Protein AF-A0A520Z4I6-F1 (afdb_monomer_lite)

Structure (mmCIF, N/CA/C/O backbone):
data_AF-A0A520Z4I6-F1
#
_entry.id   AF-A0A520Z4I6-F1
#
loop_
_atom_site.group_PDB
_atom_site.id
_atom_site.type_symbol
_atom_site.label_atom_id
_atom_site.label_alt_id
_atom_site.label_comp_id
_atom_site.label_asym_id
_atom_site.label_entity_id
_atom_site.label_seq_id
_atom_site.pdbx_PDB_ins_code
_atom_site.Cartn_x
_atom_site.Cartn_y
_atom_site.Cartn_z
_atom_site.occupancy
_atom_site.B_iso_or_equiv
_atom_site.auth_seq_id
_atom_site.auth_comp_id
_atom_site.auth_asym_id
_atom_site.auth_atom_id
_atom_site.pdbx_PDB_model_num
ATOM 1 N N . MET A 1 1 ? -17.010 29.077 -16.436 1.00 44.22 1 MET A N 1
ATOM 2 C CA . MET A 1 1 ? -18.241 28.877 -15.633 1.00 44.22 1 MET A CA 1
ATOM 3 C C . MET A 1 1 ? -18.641 27.397 -15.510 1.00 44.22 1 MET A C 1
ATOM 5 O O . MET A 1 1 ? -18.953 26.964 -14.410 1.00 44.22 1 MET A O 1
ATOM 9 N N . ILE A 1 2 ? -18.525 26.595 -16.579 1.00 50.53 2 ILE A N 1
ATOM 10 C CA . ILE A 1 2 ? -18.838 25.144 -16.611 1.00 50.53 2 ILE A CA 1
ATOM 11 C C . ILE A 1 2 ? -18.028 24.302 -15.592 1.00 50.53 2 ILE A C 1
ATOM 13 O O . ILE A 1 2 ? -18.580 23.419 -14.942 1.00 50.53 2 ILE A O 1
ATOM 17 N N . ASN A 1 3 ? -16.753 24.631 -15.348 1.00 56.66 3 ASN A N 1
ATOM 18 C CA . ASN A 1 3 ? -15.897 23.881 -14.408 1.00 56.66 3 ASN A CA 1
ATOM 19 C C . ASN A 1 3 ? -16.295 24.023 -12.928 1.00 56.66 3 ASN A C 1
ATOM 21 O O . ASN A 1 3 ? -16.017 23.130 -12.128 1.00 56.66 3 ASN A O 1
ATOM 25 N N . TYR A 1 4 ? -16.950 25.125 -12.552 1.00 52.72 4 TYR A N 1
ATOM 26 C CA . TYR A 1 4 ? -17.452 25.315 -11.188 1.00 52.72 4 TYR A CA 1
ATOM 27 C C . TYR A 1 4 ? -18.734 24.520 -10.961 1.00 52.72 4 TYR A C 1
ATOM 29 O O . TYR A 1 4 ? -18.869 23.862 -9.933 1.00 52.72 4 TYR A O 1
ATOM 37 N N . LEU A 1 5 ? -19.628 24.511 -11.952 1.00 54.00 5 LEU A N 1
ATOM 38 C CA . LEU A 1 5 ? -20.873 23.754 -11.893 1.00 54.00 5 LEU A CA 1
ATOM 39 C C . LEU A 1 5 ? -20.604 22.245 -11.846 1.00 54.00 5 LEU A C 1
ATOM 41 O O . LEU A 1 5 ? -21.185 21.566 -11.012 1.00 54.00 5 LEU A O 1
ATOM 45 N N . ASN A 1 6 ? -19.644 21.741 -12.632 1.00 53.56 6 ASN A N 1
ATOM 46 C CA . ASN A 1 6 ? -19.230 20.334 -12.586 1.00 53.56 6 ASN A CA 1
ATOM 47 C C . ASN A 1 6 ? -18.560 19.954 -11.258 1.00 53.56 6 ASN A C 1
ATOM 49 O O . ASN A 1 6 ? -18.799 18.862 -10.753 1.00 53.56 6 ASN A O 1
ATOM 53 N N . ARG A 1 7 ? -17.773 20.850 -10.646 1.00 52.28 7 ARG A N 1
ATOM 54 C CA . ARG A 1 7 ? -17.207 20.637 -9.300 1.00 52.28 7 ARG A CA 1
ATOM 55 C C . ARG A 1 7 ? -18.283 20.598 -8.217 1.00 52.28 7 ARG A C 1
ATOM 57 O O . ARG A 1 7 ? -18.198 19.764 -7.317 1.00 52.28 7 ARG A O 1
ATOM 64 N N . ILE A 1 8 ? -19.289 21.468 -8.309 1.00 63.81 8 ILE A N 1
ATOM 65 C CA . ILE A 1 8 ? -20.447 21.484 -7.406 1.00 63.81 8 ILE A CA 1
ATOM 66 C C . ILE A 1 8 ? -21.292 20.225 -7.621 1.00 63.81 8 ILE A C 1
ATOM 68 O O . ILE A 1 8 ? -21.675 19.589 -6.648 1.00 63.81 8 ILE A O 1
ATOM 72 N N . LEU A 1 9 ? -21.510 19.794 -8.866 1.00 54.47 9 LEU A N 1
ATOM 73 C CA . LEU A 1 9 ? -22.223 18.552 -9.174 1.00 54.47 9 LEU A CA 1
ATOM 74 C C . LEU A 1 9 ? -21.482 17.322 -8.632 1.00 54.47 9 LEU A C 1
ATOM 76 O O . LEU A 1 9 ? -22.096 16.461 -8.021 1.00 54.47 9 LEU A O 1
ATOM 80 N N . PHE A 1 10 ? -20.156 17.256 -8.782 1.00 51.31 10 PHE A N 1
ATOM 81 C CA . PHE A 1 10 ? -19.355 16.147 -8.253 1.00 51.31 10 PHE A CA 1
ATOM 82 C C . PHE A 1 10 ? -19.343 16.114 -6.720 1.00 51.31 10 PHE A C 1
ATOM 84 O O . PHE A 1 10 ? -19.448 15.047 -6.120 1.00 51.31 10 PHE A O 1
ATOM 91 N N . THR A 1 11 ? -19.241 17.279 -6.071 1.00 52.06 11 THR A N 1
ATOM 92 C CA . THR A 1 11 ? -19.264 17.378 -4.600 1.00 52.06 11 THR A CA 1
ATOM 93 C C . THR A 1 11 ? -20.651 17.094 -4.028 1.00 52.06 11 THR A C 1
ATOM 95 O O . THR A 1 11 ? -20.760 16.373 -3.040 1.00 52.06 11 THR A O 1
ATOM 98 N N . THR A 1 12 ? -21.718 17.570 -4.671 1.00 52.94 12 THR A N 1
ATOM 99 C CA . THR A 1 12 ? -23.104 17.245 -4.296 1.00 52.94 12 THR A CA 1
ATOM 100 C C . THR A 1 12 ? -23.436 15.774 -4.548 1.00 52.94 12 THR A C 1
ATOM 102 O O . THR A 1 12 ? -24.029 15.146 -3.676 1.00 52.94 12 THR A O 1
ATOM 105 N N . LEU A 1 13 ? -22.977 15.170 -5.649 1.00 49.84 13 LEU A N 1
ATOM 106 C CA . LEU A 1 13 ? -23.155 13.737 -5.915 1.00 49.84 13 LEU A CA 1
ATOM 107 C C . LEU A 1 13 ? -22.398 12.867 -4.894 1.00 49.84 13 LEU A C 1
ATOM 109 O O . LEU A 1 13 ? -22.955 11.892 -4.394 1.00 49.84 13 LEU A O 1
ATOM 113 N N . PHE A 1 14 ? -21.183 13.268 -4.497 1.00 51.97 14 PHE A N 1
ATOM 114 C CA . PHE A 1 14 ? -20.414 12.621 -3.424 1.00 51.97 14 PHE A CA 1
ATOM 115 C C . PHE A 1 14 ? -21.135 12.700 -2.062 1.00 51.97 14 PHE A C 1
ATOM 117 O O . PHE A 1 14 ? -21.209 11.711 -1.327 1.00 51.97 14 PHE A O 1
ATOM 124 N N . LEU A 1 15 ? -21.745 13.848 -1.744 1.00 45.47 15 LEU A N 1
ATOM 125 C CA . LEU A 1 15 ? -22.537 14.041 -0.522 1.00 45.47 15 LEU A CA 1
ATOM 126 C C . LEU A 1 15 ? -23.854 13.240 -0.533 1.00 45.47 15 LEU A C 1
ATOM 128 O O . LEU A 1 15 ? -24.251 12.692 0.499 1.00 45.47 15 LEU A O 1
ATOM 132 N N . ILE A 1 16 ? -24.501 13.097 -1.694 1.00 48.94 16 ILE A N 1
ATOM 133 C CA . ILE A 1 16 ? -25.735 12.310 -1.853 1.00 48.94 16 ILE A CA 1
ATOM 134 C C . ILE A 1 16 ? -25.447 10.807 -1.721 1.00 48.94 16 ILE A C 1
ATOM 136 O O . ILE A 1 16 ? -26.182 10.111 -1.020 1.00 48.94 16 ILE A O 1
ATOM 140 N N . THR A 1 17 ? -24.330 10.300 -2.260 1.00 46.09 17 THR A N 1
ATOM 141 C CA . THR A 1 17 ? -23.928 8.894 -2.039 1.00 46.09 17 THR A CA 1
ATOM 142 C C . THR A 1 17 ? -23.612 8.578 -0.576 1.00 46.09 17 THR A C 1
ATOM 144 O O . THR A 1 17 ? -23.824 7.454 -0.130 1.00 46.09 17 THR A O 1
ATOM 147 N N . CYS A 1 18 ? -23.197 9.574 0.212 1.00 44.09 18 CYS A N 1
ATOM 148 C CA . CYS A 1 18 ? -22.965 9.412 1.649 1.00 44.09 18 CYS A CA 1
ATOM 149 C C . CYS A 1 18 ? -24.279 9.229 2.440 1.00 44.09 18 CYS A C 1
ATOM 151 O O . CYS A 1 18 ? -24.297 8.596 3.495 1.00 44.09 18 CYS A O 1
ATOM 153 N N . SER A 1 19 ? -25.398 9.726 1.901 1.00 42.66 19 SER A N 1
ATOM 154 C CA . SER A 1 19 ? -26.728 9.633 2.519 1.00 42.66 19 SER A CA 1
ATOM 155 C C . SER A 1 19 ? -27.405 8.273 2.279 1.00 42.66 19 SER A C 1
ATOM 157 O O . SER A 1 19 ? -28.270 7.877 3.058 1.00 42.66 19 SER A O 1
ATOM 159 N N . GLY A 1 20 ? -26.996 7.537 1.234 1.00 40.00 20 GLY A N 1
ATOM 160 C CA . GLY A 1 20 ? -27.546 6.222 0.871 1.00 40.00 20 GLY A CA 1
ATOM 161 C C . GLY A 1 20 ? -27.024 5.044 1.704 1.00 40.00 20 GLY A C 1
ATOM 162 O O . GLY A 1 20 ? -27.651 3.988 1.731 1.00 40.00 20 GLY A O 1
ATOM 163 N N . PHE A 1 21 ? -25.924 5.210 2.447 1.00 47.56 21 PHE A N 1
ATOM 164 C CA . PHE A 1 21 ? -25.412 4.190 3.371 1.00 47.56 21 PHE A CA 1
ATOM 165 C C . PHE A 1 21 ? -26.063 4.316 4.754 1.00 47.56 21 PHE A C 1
ATOM 167 O O . PHE A 1 21 ? -25.402 4.512 5.776 1.00 47.56 21 PHE A O 1
ATOM 174 N N . ALA A 1 22 ? -27.388 4.187 4.803 1.00 42.78 22 ALA A N 1
ATOM 175 C CA . ALA A 1 22 ? -28.134 4.052 6.048 1.00 42.78 22 ALA A CA 1
ATOM 176 C C . ALA A 1 22 ? -27.951 2.637 6.635 1.00 42.78 22 ALA A C 1
ATOM 178 O O . ALA A 1 22 ? -28.876 1.832 6.675 1.00 42.78 22 ALA A O 1
ATOM 179 N N . GLN A 1 23 ? -26.741 2.312 7.094 1.00 55.22 23 GLN A N 1
ATOM 180 C CA . GLN A 1 23 ? -26.495 1.130 7.926 1.00 55.22 23 GLN A CA 1
ATOM 181 C C . GLN A 1 23 ? -26.666 1.481 9.410 1.00 55.22 23 GLN A C 1
ATOM 183 O O . GLN A 1 23 ? -26.362 2.601 9.827 1.00 55.22 23 GLN A O 1
ATOM 188 N N . LYS A 1 24 ? -27.205 0.530 10.194 1.00 49.03 24 LYS A N 1
ATOM 189 C CA . LYS A 1 24 ? -27.616 0.694 11.604 1.00 49.03 24 LYS A CA 1
ATOM 190 C C . LYS A 1 24 ? -26.632 1.562 12.402 1.00 49.03 24 LYS A C 1
ATOM 192 O O . LYS A 1 24 ? -25.495 1.169 12.652 1.00 49.03 24 LYS A O 1
ATOM 197 N N . LYS A 1 25 ? -27.108 2.730 12.842 1.00 55.03 25 LYS A N 1
ATOM 198 C CA . LYS A 1 25 ? -26.380 3.649 13.724 1.00 55.03 25 LYS A CA 1
ATOM 199 C C . LYS A 1 25 ? -26.368 3.089 15.146 1.00 55.03 25 LYS A C 1
ATOM 201 O O . LYS A 1 25 ? -27.293 3.339 15.912 1.00 55.03 25 LYS A O 1
ATOM 206 N N . VAL A 1 26 ? -25.322 2.357 15.511 1.00 56.81 26 VAL A N 1
ATOM 207 C CA . VAL A 1 26 ? -24.994 2.148 16.927 1.00 56.81 26 VAL A CA 1
ATOM 208 C C . VAL A 1 26 ? -24.188 3.366 17.366 1.00 56.81 26 VAL A C 1
ATOM 210 O O . VAL A 1 26 ? -23.078 3.592 16.888 1.00 56.81 26 VAL A O 1
ATOM 213 N N . LYS A 1 27 ? -24.790 4.222 18.195 1.00 59.31 27 LYS A N 1
ATOM 214 C CA . LYS A 1 27 ? -24.135 5.432 18.697 1.00 59.31 27 LYS A CA 1
ATOM 215 C C . LYS A 1 27 ? -23.190 5.033 19.828 1.00 59.31 27 LYS A C 1
ATOM 217 O O . LYS A 1 27 ? -23.643 4.629 20.892 1.00 59.31 27 LYS A O 1
ATOM 222 N N . ASP A 1 28 ? -21.892 5.142 19.579 1.00 66.44 28 ASP A N 1
ATOM 223 C CA . ASP A 1 28 ? -20.856 4.803 20.555 1.00 66.44 28 ASP A CA 1
ATOM 224 C C . ASP A 1 28 ? -20.834 5.845 21.693 1.00 66.44 28 ASP A C 1
ATOM 226 O O . ASP A 1 28 ? -20.576 7.032 21.462 1.00 66.44 28 ASP A O 1
ATOM 230 N N . THR A 1 29 ? -21.145 5.418 22.920 1.00 74.12 29 THR A N 1
ATOM 231 C CA . THR A 1 29 ? -21.196 6.274 24.122 1.00 74.12 29 THR A CA 1
ATOM 232 C C . THR A 1 29 ? -19.825 6.494 24.765 1.00 74.12 29 THR A C 1
ATOM 234 O O . THR A 1 29 ? -19.711 7.224 25.749 1.00 74.12 29 THR A O 1
ATOM 237 N N . THR A 1 30 ? -18.769 5.889 24.221 1.00 82.75 30 THR A N 1
ATOM 238 C CA . THR A 1 30 ? -17.406 5.996 24.743 1.00 82.75 30 THR A CA 1
ATOM 239 C C . THR A 1 30 ? -16.830 7.401 24.530 1.00 82.75 30 THR A C 1
ATOM 241 O O . THR A 1 30 ? -17.082 8.077 23.517 1.00 82.75 30 THR A O 1
ATOM 244 N N . LYS A 1 31 ? -15.999 7.861 25.475 1.00 90.88 31 LYS A N 1
ATOM 245 C CA . LYS A 1 31 ? -15.288 9.142 25.358 1.00 90.88 31 LYS A CA 1
ATOM 246 C C . LYS A 1 31 ? -14.387 9.129 24.124 1.00 90.88 31 LYS A C 1
ATOM 248 O O . LYS A 1 31 ? -13.701 8.153 23.843 1.00 90.88 31 LYS A O 1
ATOM 253 N N . THR A 1 32 ? -14.358 10.240 23.388 1.00 91.19 32 THR A N 1
ATOM 254 C CA . THR A 1 32 ? -13.608 10.344 22.120 1.00 91.19 32 THR A CA 1
ATOM 255 C C . THR A 1 32 ? -12.125 10.023 22.290 1.00 91.19 32 THR A C 1
ATOM 257 O O . THR A 1 32 ? -11.543 9.374 21.431 1.00 91.19 32 THR A O 1
ATOM 260 N N . TRP A 1 33 ? -11.525 10.416 23.413 1.00 93.06 33 TRP A N 1
ATOM 261 C CA . TRP A 1 33 ? -10.120 10.129 23.691 1.00 93.06 33 TRP A CA 1
ATOM 262 C C . TRP A 1 33 ? -9.822 8.636 23.861 1.00 93.06 33 TRP A C 1
ATOM 264 O O . TRP A 1 33 ? -8.810 8.149 23.360 1.00 93.06 33 TRP A O 1
ATOM 274 N N . ASP A 1 34 ? -10.719 7.898 24.512 1.00 94.19 34 ASP A N 1
ATOM 275 C CA . ASP A 1 34 ? -10.564 6.454 24.693 1.00 94.19 34 ASP A CA 1
ATOM 276 C C . ASP A 1 34 ? -10.704 5.722 23.352 1.00 94.19 34 ASP A C 1
ATOM 278 O O . ASP A 1 34 ? -9.950 4.789 23.074 1.00 94.19 34 ASP A O 1
ATOM 282 N N . LEU A 1 35 ? -11.586 6.213 22.474 1.00 93.38 35 LEU A N 1
ATOM 283 C CA . LEU A 1 35 ? -11.709 5.728 21.097 1.00 93.38 35 LEU A CA 1
ATOM 284 C C . LEU A 1 35 ? -10.431 5.971 20.291 1.00 93.38 35 LEU A C 1
ATOM 286 O O . LEU A 1 35 ? -9.914 5.036 19.691 1.00 93.38 35 LEU A O 1
ATOM 290 N N . VAL A 1 36 ? -9.876 7.186 20.339 1.00 95.75 36 VAL A N 1
ATOM 291 C CA . VAL A 1 36 ? -8.622 7.525 19.644 1.00 95.75 36 VAL A CA 1
ATOM 292 C C . VAL A 1 36 ? -7.467 6.647 20.125 1.00 95.75 36 VAL A C 1
ATOM 294 O O . VAL A 1 36 ? -6.720 6.110 19.309 1.00 95.75 36 VAL A O 1
ATOM 297 N N . LYS A 1 37 ? -7.328 6.457 21.442 1.00 96.62 37 LYS A N 1
ATOM 298 C CA . LYS A 1 37 ? -6.312 5.566 22.022 1.00 96.62 37 LYS A CA 1
ATOM 299 C C . LYS A 1 37 ? -6.483 4.123 21.559 1.00 96.62 37 LYS A C 1
ATOM 301 O O . LYS A 1 37 ? -5.502 3.473 21.196 1.00 96.62 37 LYS A O 1
ATOM 306 N N . TYR A 1 38 ? -7.714 3.615 21.587 1.00 95.38 38 TYR A N 1
ATOM 307 C CA . TYR A 1 38 ? -8.026 2.272 21.110 1.00 95.38 38 TYR A CA 1
ATOM 308 C C . TYR A 1 38 ? -7.659 2.115 19.631 1.00 95.38 38 TYR A C 1
ATOM 310 O O . TYR A 1 38 ? -6.950 1.177 19.274 1.00 95.38 38 TYR A O 1
ATOM 318 N N . ASP A 1 39 ? -8.083 3.060 18.793 1.00 96.69 39 ASP A N 1
ATOM 319 C CA . ASP A 1 39 ? -7.877 3.039 17.346 1.00 96.69 39 ASP A CA 1
ATOM 320 C C . ASP A 1 39 ? -6.390 3.137 16.977 1.00 96.69 39 ASP A C 1
ATOM 322 O O . ASP A 1 39 ? -5.914 2.423 16.090 1.00 96.69 39 ASP A O 1
ATOM 326 N N . PHE A 1 40 ? -5.623 3.951 17.705 1.00 96.62 40 PHE A N 1
ATOM 327 C CA . PHE A 1 40 ? -4.172 4.033 17.558 1.00 96.62 40 PHE A CA 1
ATOM 328 C C . PHE A 1 40 ? -3.491 2.700 17.898 1.00 96.62 40 PHE A C 1
ATOM 330 O O . PHE A 1 40 ? -2.720 2.167 17.098 1.00 96.62 40 PHE A O 1
ATOM 337 N N . ASN A 1 41 ? -3.829 2.104 19.045 1.00 97.56 41 ASN A N 1
ATOM 338 C CA . ASN A 1 41 ? -3.280 0.810 19.453 1.00 97.56 41 ASN A CA 1
ATOM 339 C C . ASN A 1 41 ? -3.671 -0.317 18.486 1.00 97.56 41 ASN A C 1
ATOM 341 O O . ASN A 1 41 ? -2.850 -1.181 18.173 1.00 97.56 41 ASN A O 1
ATOM 345 N N . ALA A 1 42 ? -4.910 -0.311 17.993 1.00 95.31 42 ALA A N 1
ATOM 346 C CA . ALA A 1 42 ? -5.379 -1.256 16.988 1.00 95.31 42 ALA A CA 1
ATOM 347 C C . ALA A 1 42 ? -4.604 -1.104 15.672 1.00 95.31 42 ALA A C 1
ATOM 349 O O . ALA A 1 42 ? -4.186 -2.108 15.095 1.00 95.31 42 ALA A O 1
ATOM 350 N N . SER A 1 43 ? -4.342 0.135 15.242 1.00 96.50 43 SER A N 1
ATOM 351 C CA . SER A 1 43 ? -3.535 0.430 14.052 1.00 96.50 43 SER A CA 1
ATOM 352 C C . SER A 1 43 ? -2.118 -0.117 14.190 1.00 96.50 43 SER A C 1
ATOM 354 O O . SER A 1 43 ? -1.669 -0.857 13.319 1.00 96.50 43 SER A O 1
ATOM 356 N N . LEU A 1 44 ? -1.436 0.169 15.305 1.00 97.31 44 LEU A N 1
ATOM 357 C CA . LEU A 1 44 ? -0.076 -0.323 15.551 1.00 97.31 44 LEU A CA 1
ATOM 358 C C . LEU A 1 44 ? -0.005 -1.853 15.562 1.00 97.31 44 LEU A C 1
ATOM 360 O O . LEU A 1 44 ? 0.892 -2.434 14.953 1.00 97.31 44 LEU A O 1
ATOM 364 N N . ARG A 1 45 ? -0.970 -2.518 16.209 1.00 96.44 45 ARG A N 1
ATOM 365 C CA . ARG A 1 45 ? -1.065 -3.985 16.199 1.00 96.44 45 ARG A CA 1
ATOM 366 C C . ARG A 1 45 ? -1.315 -4.528 14.796 1.00 96.44 45 ARG A C 1
ATOM 368 O O . ARG A 1 45 ? -0.709 -5.527 14.429 1.00 96.44 45 ARG A O 1
ATOM 375 N N . GLY A 1 46 ? -2.180 -3.879 14.018 1.00 95.25 46 GLY A N 1
ATOM 376 C CA . GLY A 1 46 ? -2.467 -4.259 12.635 1.00 95.25 46 GLY A CA 1
ATOM 377 C C . GLY A 1 46 ? -1.229 -4.167 11.745 1.00 95.25 46 GLY A C 1
ATOM 378 O O . GLY A 1 46 ? -0.889 -5.139 11.071 1.00 95.25 46 GLY A O 1
ATOM 379 N N . VAL A 1 47 ? -0.516 -3.039 11.815 1.00 96.88 47 VAL A N 1
ATOM 380 C CA . VAL A 1 47 ? 0.756 -2.824 11.109 1.00 96.88 47 VAL A CA 1
ATOM 381 C C . VAL A 1 47 ? 1.777 -3.882 11.537 1.00 96.88 47 VAL A C 1
ATOM 383 O O . VAL A 1 47 ? 2.306 -4.604 10.697 1.00 96.88 47 VAL A O 1
ATOM 386 N N . GLY A 1 48 ? 2.007 -4.049 12.843 1.00 96.75 48 GLY A N 1
ATOM 387 C CA . GLY A 1 48 ? 2.956 -5.038 13.363 1.00 96.75 48 GLY A CA 1
ATOM 388 C C . GLY A 1 48 ? 2.615 -6.475 12.953 1.00 96.75 48 GLY A C 1
ATOM 389 O O . GLY A 1 48 ? 3.502 -7.242 12.573 1.00 96.75 48 GLY A O 1
ATOM 390 N N . ASN A 1 49 ? 1.329 -6.839 12.954 1.00 95.25 49 ASN A N 1
ATOM 391 C CA . ASN A 1 49 ? 0.893 -8.147 12.478 1.00 95.25 49 ASN A CA 1
ATOM 392 C C . ASN A 1 49 ? 1.185 -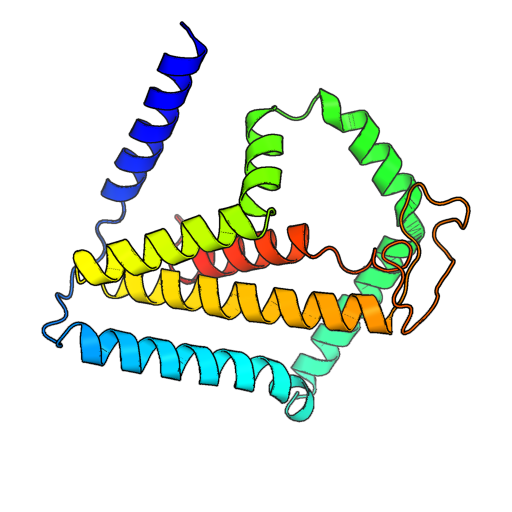8.325 10.984 1.00 95.25 49 ASN A C 1
ATOM 394 O O . ASN A 1 49 ? 1.670 -9.379 10.597 1.00 95.25 49 ASN A O 1
ATOM 398 N N . ALA A 1 50 ? 0.952 -7.310 10.147 1.00 94.56 50 ALA A N 1
ATOM 399 C CA . ALA A 1 50 ? 1.239 -7.394 8.715 1.00 94.56 50 ALA A CA 1
ATOM 400 C C . ALA A 1 50 ? 2.729 -7.659 8.426 1.00 94.56 50 ALA A C 1
ATOM 402 O O . ALA A 1 50 ? 3.046 -8.507 7.595 1.00 94.56 50 ALA A O 1
ATOM 403 N N . PHE A 1 51 ? 3.638 -7.002 9.155 1.00 95.00 51 PHE A N 1
ATOM 404 C CA . PHE A 1 51 ? 5.087 -7.203 9.004 1.00 95.00 51 PHE A CA 1
ATOM 405 C C . PHE A 1 51 ? 5.587 -8.551 9.525 1.00 95.00 51 PHE A C 1
ATOM 407 O O . PHE A 1 51 ? 6.541 -9.106 8.988 1.00 95.00 51 PHE A O 1
ATOM 414 N N . THR A 1 52 ? 4.954 -9.088 10.566 1.00 96.00 52 THR A N 1
ATOM 415 C CA . THR A 1 52 ? 5.342 -10.376 11.164 1.00 96.00 52 THR A CA 1
ATOM 416 C C . THR A 1 52 ? 4.634 -11.570 10.523 1.00 96.00 52 THR A C 1
ATOM 418 O O . THR A 1 52 ? 5.052 -12.711 10.725 1.00 96.00 52 THR A O 1
ATOM 421 N N . GLN A 1 53 ? 3.596 -11.330 9.715 1.00 94.62 53 GLN A N 1
ATOM 422 C CA . GLN A 1 53 ? 2.800 -12.370 9.067 1.00 94.62 53 GLN A CA 1
ATOM 423 C C . GLN A 1 53 ? 3.628 -13.366 8.234 1.00 94.62 53 GLN A C 1
ATOM 425 O O . GLN A 1 53 ? 3.336 -14.558 8.346 1.00 94.62 53 GLN A O 1
ATOM 430 N N . PRO A 1 54 ? 4.659 -12.959 7.458 1.00 94.25 54 PRO A N 1
ATOM 431 C CA . PRO A 1 54 ? 5.462 -13.901 6.674 1.00 94.25 54 PRO A CA 1
ATOM 432 C C . PRO A 1 54 ? 6.136 -14.993 7.508 1.00 94.25 54 PRO A C 1
ATOM 434 O O . PRO A 1 54 ? 6.238 -16.133 7.066 1.00 94.25 54 PRO A O 1
ATOM 437 N N . LEU A 1 55 ? 6.512 -14.686 8.754 1.00 96.44 55 LEU A N 1
ATOM 438 C CA . LEU A 1 55 ? 7.116 -15.652 9.681 1.00 96.44 55 LEU A CA 1
ATOM 439 C C . LEU A 1 55 ? 6.117 -16.714 10.172 1.00 96.44 55 LEU A C 1
ATOM 441 O O . LEU A 1 55 ? 6.503 -17.696 10.799 1.00 96.44 55 LEU A O 1
ATOM 445 N N . ARG A 1 56 ? 4.821 -16.503 9.925 1.00 95.88 56 ARG A N 1
ATOM 446 C CA . ARG A 1 56 ? 3.707 -17.329 10.410 1.00 95.88 56 ARG A CA 1
ATOM 447 C C . ARG A 1 56 ? 2.865 -17.907 9.269 1.00 95.88 56 ARG A C 1
ATOM 449 O O . ARG A 1 56 ? 1.792 -18.455 9.530 1.00 95.88 56 ARG A O 1
ATOM 456 N N . TRP A 1 57 ? 3.311 -17.757 8.021 1.00 96.69 57 TRP A N 1
ATOM 457 C CA . TRP A 1 57 ? 2.599 -18.258 6.850 1.00 96.69 57 TRP A CA 1
ATOM 458 C C . TRP A 1 57 ? 2.429 -19.773 6.889 1.00 96.69 57 TRP A C 1
ATOM 460 O O . TRP A 1 57 ? 3.349 -20.531 7.194 1.00 96.69 57 TRP A O 1
ATOM 470 N N . LYS A 1 58 ? 1.224 -20.222 6.538 1.00 97.19 58 LYS A N 1
ATOM 471 C CA . LYS A 1 58 ? 0.925 -21.632 6.286 1.00 97.19 58 LYS A CA 1
ATOM 472 C C . LYS A 1 58 ? 1.156 -21.946 4.810 1.00 97.19 58 LYS A C 1
ATOM 474 O O . LYS A 1 58 ? 1.283 -21.051 3.979 1.00 97.19 58 LYS A O 1
ATOM 479 N N . LYS A 1 59 ? 1.119 -23.236 4.455 1.00 97.19 59 LYS A N 1
ATOM 480 C CA . LYS A 1 59 ? 1.290 -23.709 3.064 1.00 97.19 59 LYS A CA 1
ATOM 481 C C . LYS A 1 59 ? 0.424 -22.944 2.055 1.00 97.19 59 LYS A C 1
ATOM 483 O O . LYS A 1 59 ? 0.911 -22.594 0.989 1.00 97.19 59 LYS A O 1
ATOM 488 N N . LYS A 1 60 ? -0.839 -22.663 2.402 1.00 97.38 60 LYS A N 1
ATOM 489 C CA . LYS A 1 60 ? -1.757 -21.901 1.540 1.00 97.38 60 LYS A CA 1
ATOM 490 C C . LYS A 1 60 ? -1.283 -20.463 1.315 1.00 97.38 60 LYS A C 1
ATOM 492 O O . LYS A 1 60 ? -1.334 -19.997 0.187 1.00 97.38 60 LYS A O 1
ATOM 497 N N . ASP A 1 61 ? -0.791 -19.787 2.351 1.00 96.12 61 ASP A N 1
ATOM 498 C CA . ASP A 1 61 ? -0.302 -18.406 2.246 1.00 96.12 61 ASP A CA 1
ATOM 499 C C . ASP A 1 61 ? 0.961 -18.338 1.381 1.00 96.12 61 ASP A C 1
ATOM 501 O O . ASP A 1 61 ? 1.058 -17.509 0.479 1.00 96.12 61 ASP A O 1
ATOM 505 N N . ALA A 1 62 ? 1.891 -19.272 1.603 1.00 96.38 62 ALA A N 1
ATOM 506 C CA . ALA A 1 62 ? 3.108 -19.389 0.806 1.00 96.38 62 ALA A CA 1
ATOM 507 C C . ALA A 1 62 ? 2.802 -19.705 -0.667 1.00 96.38 62 ALA A C 1
ATOM 509 O O . ALA A 1 62 ? 3.417 -19.122 -1.556 1.00 96.38 62 ALA A O 1
ATOM 510 N N . LEU A 1 63 ? 1.826 -20.581 -0.935 1.00 97.88 63 LEU A N 1
ATOM 511 C CA . LEU A 1 63 ? 1.390 -20.897 -2.296 1.00 97.88 63 LEU A CA 1
ATOM 512 C C . LEU A 1 63 ? 0.737 -19.690 -2.980 1.00 97.88 63 LEU A C 1
ATOM 514 O O . LEU A 1 63 ? 1.037 -19.416 -4.137 1.00 97.88 63 LEU A O 1
ATOM 518 N N . THR A 1 64 ? -0.106 -18.940 -2.266 1.00 97.12 64 THR A N 1
ATOM 519 C CA . THR A 1 64 ? -0.690 -17.692 -2.778 1.00 97.12 64 THR A CA 1
ATOM 520 C C . THR A 1 64 ? 0.400 -16.682 -3.122 1.00 97.12 64 THR A C 1
ATOM 522 O O . THR A 1 64 ? 0.382 -16.109 -4.208 1.00 97.12 64 THR A O 1
ATOM 525 N N . PHE A 1 65 ? 1.382 -16.491 -2.235 1.00 95.44 65 PHE A N 1
ATOM 526 C CA . PHE A 1 65 ? 2.514 -15.605 -2.499 1.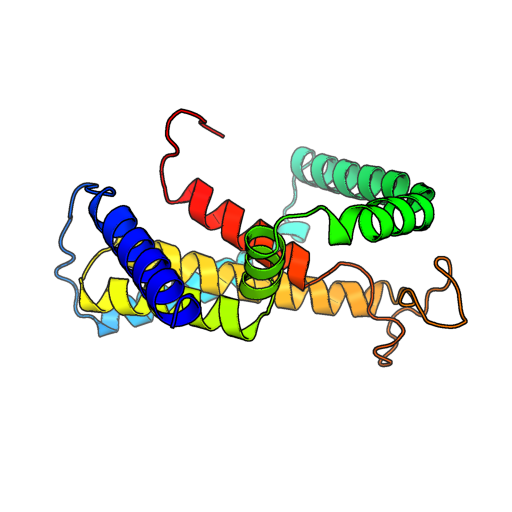00 95.44 65 PHE A CA 1
ATOM 527 C C . PHE A 1 65 ? 3.325 -16.061 -3.718 1.00 95.44 65 PHE A C 1
ATOM 529 O O . PHE A 1 65 ? 3.605 -15.250 -4.597 1.00 95.44 65 PHE A O 1
ATOM 536 N N . ALA A 1 66 ? 3.654 -17.353 -3.807 1.00 96.81 66 ALA A N 1
ATOM 537 C CA . ALA A 1 66 ? 4.370 -17.916 -4.947 1.00 96.81 66 ALA A CA 1
ATOM 538 C C . ALA A 1 66 ? 3.592 -17.731 -6.259 1.00 96.81 66 ALA A C 1
ATOM 540 O O . ALA A 1 66 ? 4.183 -17.357 -7.268 1.00 96.81 66 ALA A O 1
ATOM 541 N N . GLY A 1 67 ? 2.269 -17.921 -6.239 1.00 98.12 67 GLY A N 1
ATOM 542 C CA . GLY A 1 67 ? 1.399 -17.670 -7.387 1.00 98.12 67 GLY A CA 1
ATOM 543 C C . GLY A 1 67 ? 1.399 -16.202 -7.818 1.00 98.12 67 GLY A C 1
ATOM 544 O O . GLY A 1 67 ? 1.549 -15.915 -9.003 1.00 98.12 67 GLY A O 1
ATOM 545 N N . ILE A 1 68 ? 1.312 -15.265 -6.867 1.00 95.38 68 ILE A N 1
ATOM 546 C CA . ILE A 1 68 ? 1.416 -13.823 -7.147 1.00 95.38 68 ILE A CA 1
ATOM 547 C C . ILE A 1 68 ? 2.795 -13.480 -7.725 1.00 95.38 68 ILE A C 1
ATOM 549 O O . ILE A 1 68 ? 2.877 -12.738 -8.704 1.00 95.38 68 ILE A O 1
ATOM 553 N N . ALA A 1 69 ? 3.875 -14.018 -7.155 1.00 94.94 69 ALA A N 1
ATOM 554 C CA . ALA A 1 69 ? 5.235 -13.781 -7.630 1.00 94.94 69 ALA A CA 1
ATOM 555 C C . ALA A 1 69 ? 5.447 -14.330 -9.052 1.00 94.94 69 ALA A C 1
ATOM 557 O O . ALA A 1 69 ? 5.948 -13.610 -9.913 1.00 94.94 69 ALA A O 1
ATOM 558 N N . ALA A 1 70 ? 5.003 -15.561 -9.322 1.00 97.06 70 ALA A N 1
ATOM 559 C CA . ALA A 1 70 ? 5.077 -16.178 -10.644 1.00 97.06 70 ALA A CA 1
ATOM 560 C C . ALA A 1 70 ? 4.236 -15.413 -11.678 1.00 97.06 70 ALA A C 1
ATOM 562 O O . ALA A 1 70 ? 4.730 -15.093 -12.755 1.00 97.06 70 ALA A O 1
ATOM 563 N N . GLY A 1 71 ? 2.998 -15.046 -11.334 1.00 96.75 71 GLY A N 1
ATOM 564 C CA . GLY A 1 71 ? 2.148 -14.222 -12.196 1.00 96.75 71 GLY A CA 1
ATOM 565 C C . GLY A 1 71 ? 2.770 -12.856 -12.491 1.00 96.75 71 GLY A C 1
ATOM 566 O O . GLY A 1 71 ? 2.768 -12.414 -13.635 1.00 96.75 71 GLY A O 1
ATOM 567 N N . SER A 1 72 ? 3.383 -12.220 -11.488 1.00 93.81 72 SER A N 1
ATOM 568 C CA . SER A 1 72 ? 4.103 -10.952 -11.676 1.00 93.81 72 SER A CA 1
ATOM 569 C C . SER A 1 72 ? 5.306 -11.110 -12.610 1.00 93.81 72 SER A C 1
ATOM 571 O O . SER A 1 72 ? 5.545 -10.235 -13.435 1.00 93.81 72 SER A O 1
ATOM 573 N N . ALA A 1 73 ? 6.046 -12.219 -12.510 1.00 93.38 73 ALA A N 1
ATOM 574 C CA . ALA A 1 73 ? 7.175 -12.509 -13.391 1.00 93.38 73 ALA A CA 1
ATOM 575 C C . ALA A 1 73 ? 6.733 -12.742 -14.846 1.00 93.38 73 ALA A C 1
ATOM 577 O O . ALA A 1 73 ? 7.383 -12.248 -15.762 1.00 93.38 73 ALA A O 1
ATOM 578 N N . ILE A 1 74 ? 5.604 -13.427 -15.059 1.00 95.38 74 ILE A N 1
ATOM 579 C CA . ILE A 1 74 ? 5.011 -13.607 -16.393 1.00 95.38 74 ILE A CA 1
ATOM 580 C C . ILE A 1 74 ? 4.580 -12.257 -16.973 1.00 95.38 74 ILE A C 1
ATOM 582 O O . ILE A 1 74 ? 4.912 -11.946 -18.112 1.00 95.38 74 ILE A O 1
ATOM 586 N N . LEU A 1 75 ? 3.875 -11.430 -16.192 1.00 93.50 75 LEU A N 1
ATOM 587 C CA . LEU A 1 75 ? 3.459 -10.094 -16.635 1.00 93.50 75 LEU A CA 1
ATOM 588 C C . LEU A 1 75 ? 4.662 -9.203 -16.960 1.00 93.50 75 LEU A C 1
ATOM 590 O O . LEU A 1 75 ? 4.625 -8.449 -17.928 1.00 93.50 75 LEU A O 1
ATOM 594 N N . TYR A 1 76 ? 5.747 -9.331 -16.197 1.00 92.00 76 TYR A N 1
ATOM 595 C CA . TYR A 1 76 ? 6.986 -8.606 -16.451 1.00 92.00 76 TYR A CA 1
ATOM 596 C C . TYR A 1 76 ? 7.611 -8.937 -17.818 1.00 92.00 76 TYR A C 1
ATOM 598 O O . TYR A 1 76 ? 8.215 -8.060 -18.436 1.00 92.00 76 TYR A O 1
ATOM 606 N N . SER A 1 77 ? 7.425 -10.154 -18.345 1.00 92.62 77 SER A N 1
ATOM 607 C CA . SER A 1 77 ? 7.882 -10.504 -19.700 1.00 92.62 77 SER A CA 1
ATOM 608 C C . SER A 1 77 ? 7.223 -9.662 -20.798 1.00 92.62 77 SER A C 1
ATOM 610 O O . SER A 1 77 ? 7.802 -9.537 -21.873 1.00 92.62 77 SER A O 1
ATOM 612 N N . PHE A 1 78 ? 6.063 -9.061 -20.517 1.00 92.94 78 PHE A N 1
ATOM 613 C CA . PHE A 1 78 ? 5.306 -8.217 -21.443 1.00 92.94 78 PHE A CA 1
ATOM 614 C C . PHE A 1 78 ? 5.248 -6.743 -21.004 1.00 92.94 78 PHE A C 1
ATOM 616 O O . PHE A 1 78 ? 4.350 -6.010 -21.422 1.00 92.94 78 PHE A O 1
ATOM 623 N N . ASP A 1 79 ? 6.143 -6.304 -20.110 1.00 90.75 79 ASP A N 1
ATOM 624 C CA . ASP A 1 79 ? 6.033 -4.995 -19.449 1.00 90.75 79 ASP A CA 1
ATOM 625 C C . ASP A 1 79 ? 6.137 -3.818 -20.435 1.00 90.75 79 ASP A C 1
ATOM 627 O O . ASP A 1 79 ? 5.344 -2.884 -20.359 1.00 90.75 79 ASP A O 1
ATOM 631 N N . GLU A 1 80 ? 7.054 -3.889 -21.406 1.00 90.06 80 GLU A N 1
ATOM 632 C CA . GLU A 1 80 ? 7.209 -2.862 -22.452 1.00 90.06 80 GLU A CA 1
ATOM 633 C C . GLU A 1 80 ? 6.000 -2.819 -23.390 1.00 90.06 80 GLU A C 1
ATOM 635 O O . GLU A 1 80 ? 5.415 -1.756 -23.580 1.00 90.06 80 GLU A O 1
ATOM 640 N N . GLN A 1 81 ? 5.546 -3.973 -23.894 1.00 92.06 81 GLN A N 1
ATOM 641 C CA . GLN A 1 81 ? 4.379 -4.027 -24.783 1.00 92.06 81 GLN A CA 1
ATOM 642 C C . GLN A 1 81 ? 3.112 -3.539 -24.071 1.00 92.06 81 GLN A C 1
ATOM 644 O O . GLN A 1 81 ? 2.280 -2.856 -24.665 1.00 92.06 81 GLN A O 1
ATOM 649 N N . SER A 1 82 ? 2.975 -3.864 -22.783 1.00 90.44 82 SER A N 1
ATOM 650 C CA . SER A 1 82 ? 1.872 -3.381 -21.953 1.00 90.44 82 SER A CA 1
ATOM 651 C C . SER A 1 82 ? 1.948 -1.866 -21.766 1.00 90.44 82 SER A C 1
ATOM 653 O O . SER A 1 82 ? 0.937 -1.182 -21.919 1.00 90.44 82 SER A O 1
ATOM 655 N N . ALA A 1 83 ? 3.131 -1.327 -21.455 1.00 89.31 83 ALA A N 1
ATOM 656 C CA . ALA A 1 83 ? 3.334 0.109 -21.288 1.00 89.31 83 ALA A CA 1
ATOM 657 C C . ALA A 1 83 ? 3.005 0.883 -22.573 1.00 89.31 83 ALA A C 1
ATOM 659 O O . ALA A 1 83 ? 2.284 1.882 -22.506 1.00 89.31 83 ALA A O 1
ATOM 660 N N . ASP A 1 84 ? 3.458 0.395 -23.727 1.00 90.81 84 ASP A N 1
ATOM 661 C CA . ASP A 1 84 ? 3.168 0.995 -25.029 1.00 90.81 84 ASP A CA 1
ATOM 662 C C . ASP A 1 84 ? 1.671 0.954 -25.338 1.00 90.81 84 ASP A C 1
ATOM 664 O O . ASP A 1 84 ? 1.085 1.984 -25.675 1.00 90.81 84 ASP A O 1
ATOM 668 N N . PHE A 1 85 ? 1.029 -0.203 -25.144 1.00 92.88 85 PHE A N 1
ATOM 669 C CA . PHE A 1 85 ? -0.411 -0.358 -25.335 1.00 92.88 85 PHE A CA 1
ATOM 670 C C . PHE A 1 85 ? -1.197 0.645 -24.483 1.00 92.88 85 PHE A C 1
ATOM 672 O O . PHE A 1 85 ? -1.973 1.434 -25.016 1.00 92.88 85 PHE A O 1
ATOM 679 N N . PHE A 1 86 ? -0.971 0.683 -23.165 1.00 90.94 86 PHE A N 1
ATOM 680 C CA . PHE A 1 86 ? -1.719 1.580 -22.278 1.00 90.94 86 PHE A CA 1
ATOM 681 C C . PHE A 1 86 ? -1.411 3.061 -22.518 1.00 90.94 86 PHE A C 1
ATOM 683 O O . PHE A 1 86 ? -2.296 3.895 -22.329 1.00 90.94 86 PHE A O 1
ATOM 690 N N . THR A 1 87 ? -0.191 3.401 -22.943 1.00 90.00 87 THR A N 1
ATOM 691 C CA . THR A 1 87 ? 0.172 4.784 -23.285 1.00 90.00 87 THR A CA 1
ATOM 692 C C . THR A 1 87 ? -0.560 5.246 -24.542 1.00 90.00 87 THR A C 1
ATOM 694 O O . THR A 1 87 ? -1.082 6.357 -24.556 1.00 90.00 87 THR A O 1
ATOM 697 N N . GLN A 1 88 ? -0.681 4.387 -25.558 1.00 92.56 88 GLN A N 1
ATOM 698 C CA . GLN A 1 88 ? -1.423 4.697 -26.785 1.00 92.56 88 GLN A CA 1
ATOM 699 C C . GLN A 1 88 ? -2.925 4.882 -26.536 1.00 92.56 88 GLN A C 1
ATOM 701 O O . GLN A 1 88 ? -3.547 5.717 -27.176 1.00 92.56 88 GLN A O 1
ATOM 706 N N . GLN A 1 89 ? -3.501 4.157 -25.573 1.00 90.12 89 GLN A N 1
ATOM 707 C CA . GLN A 1 89 ? -4.914 4.313 -25.198 1.00 90.12 89 GLN A CA 1
ATOM 708 C C . GLN A 1 89 ? -5.167 5.503 -24.251 1.00 90.12 89 GLN A C 1
ATOM 710 O O . GLN A 1 89 ? -6.312 5.793 -23.907 1.00 90.12 89 GLN A O 1
ATOM 715 N N . ALA A 1 90 ? -4.123 6.178 -23.756 1.00 85.75 90 ALA A N 1
ATOM 716 C CA . ALA A 1 90 ? -4.254 7.122 -22.645 1.00 85.75 90 ALA A CA 1
ATOM 717 C C . ALA A 1 90 ? -5.089 8.370 -22.977 1.00 85.75 90 ALA A C 1
ATOM 719 O O . ALA A 1 90 ? -5.634 8.983 -22.051 1.00 85.75 90 ALA A O 1
ATOM 720 N N . GLU A 1 91 ? -5.162 8.761 -24.251 1.00 86.12 91 GLU A N 1
ATOM 721 C CA . GLU A 1 91 ? -5.972 9.891 -24.726 1.00 86.12 91 GLU A CA 1
ATOM 722 C C . GLU A 1 91 ? -7.466 9.551 -24.796 1.00 86.12 91 GLU A C 1
ATOM 724 O O . GLU A 1 91 ? -8.295 10.414 -24.506 1.00 86.12 91 GLU A O 1
ATOM 729 N N . ASP A 1 92 ? -7.801 8.285 -25.055 1.00 90.19 92 ASP A N 1
ATOM 730 C CA . ASP A 1 92 ? -9.181 7.794 -25.155 1.00 90.19 92 ASP A CA 1
ATOM 731 C C . ASP A 1 92 ? -9.814 7.494 -23.787 1.00 90.19 92 ASP A C 1
ATOM 733 O O . ASP A 1 92 ? -11.036 7.375 -23.655 1.00 90.19 92 ASP A O 1
ATOM 737 N N . VAL A 1 93 ? -9.004 7.389 -22.727 1.00 87.56 93 VAL A N 1
ATOM 738 C CA . VAL A 1 93 ? -9.510 7.202 -21.362 1.00 87.56 93 VAL A CA 1
ATOM 739 C C . VAL A 1 93 ? -10.152 8.503 -20.860 1.00 87.56 93 VAL A C 1
ATOM 741 O O . VAL A 1 93 ? -9.471 9.531 -20.777 1.00 87.56 93 VAL A O 1
ATOM 744 N N . PRO A 1 94 ? -11.421 8.473 -20.400 1.00 91.75 94 PRO A N 1
ATOM 745 C CA . PRO A 1 94 ? -12.076 9.648 -19.842 1.00 91.75 94 PRO A CA 1
ATOM 746 C C . PRO A 1 94 ? -11.234 10.323 -18.753 1.00 91.75 94 PRO A C 1
ATOM 748 O O . PRO A 1 94 ? -10.824 9.687 -17.776 1.00 91.75 94 PRO A O 1
ATOM 751 N N . ILE A 1 95 ? -11.034 11.639 -18.886 1.00 86.62 95 ILE A N 1
ATOM 752 C CA . ILE A 1 95 ? -10.184 12.442 -17.987 1.00 86.62 95 ILE A CA 1
ATOM 753 C C . ILE A 1 95 ? -10.555 12.216 -16.517 1.00 86.62 95 ILE A C 1
ATOM 755 O O . ILE A 1 95 ? -9.667 12.045 -15.685 1.00 86.62 95 ILE A O 1
ATOM 759 N N . GLY A 1 96 ? -11.853 12.133 -16.204 1.00 85.94 96 GLY A N 1
ATOM 760 C CA . GLY A 1 96 ? -12.331 11.897 -14.841 1.00 85.94 96 GLY A CA 1
ATOM 761 C C . GLY A 1 96 ? -11.827 10.584 -14.230 1.00 85.94 96 GLY A C 1
ATOM 762 O O . GLY A 1 96 ? -11.448 10.568 -13.063 1.00 85.94 96 GLY A O 1
ATOM 763 N N . ILE A 1 97 ? -11.745 9.503 -15.012 1.00 83.31 97 ILE A N 1
ATOM 764 C CA . ILE A 1 97 ? -11.235 8.203 -14.544 1.00 83.31 97 ILE A CA 1
ATOM 765 C C . ILE A 1 97 ? -9.729 8.297 -14.279 1.00 83.31 97 ILE A C 1
ATOM 767 O O . ILE A 1 97 ? -9.245 7.876 -13.225 1.00 83.31 97 ILE A O 1
ATOM 771 N N . ARG A 1 98 ? -8.988 8.907 -15.211 1.00 82.50 98 ARG A N 1
ATOM 772 C CA . ARG A 1 98 ? -7.535 9.091 -15.101 1.00 82.50 98 ARG A CA 1
ATOM 773 C C . ARG A 1 98 ? -7.166 9.968 -13.904 1.00 82.50 98 ARG A C 1
ATOM 775 O O . ARG A 1 98 ? -6.262 9.635 -13.136 1.00 82.50 98 ARG A O 1
ATOM 782 N N . GLU A 1 99 ? -7.883 11.071 -13.713 1.00 86.56 99 GLU A N 1
ATOM 783 C CA . GLU A 1 99 ? -7.688 11.959 -12.571 1.00 86.56 99 GLU A CA 1
ATOM 784 C C . GLU A 1 99 ? -8.086 11.308 -11.255 1.00 86.56 99 GLU A C 1
ATOM 786 O O . GLU A 1 99 ? -7.352 11.460 -10.283 1.00 86.56 99 GLU A O 1
ATOM 791 N N . PHE A 1 100 ? -9.180 10.544 -11.219 1.00 82.06 100 PHE A N 1
ATOM 792 C CA . PHE A 1 100 ? -9.592 9.808 -10.027 1.00 82.06 100 PHE A CA 1
ATOM 793 C C . PHE A 1 100 ? -8.510 8.821 -9.572 1.00 82.06 100 PHE A C 1
ATOM 795 O O . PHE A 1 100 ? -8.090 8.856 -8.413 1.00 82.06 100 PHE A O 1
ATOM 802 N N . GLY A 1 101 ? -7.991 8.000 -10.493 1.00 83.25 101 GLY A N 1
ATOM 803 C CA . GLY A 1 101 ? -6.905 7.062 -10.201 1.00 83.25 101 GLY A CA 1
ATOM 804 C C . GLY A 1 101 ? -5.632 7.769 -9.727 1.00 83.25 101 GLY A C 1
ATOM 805 O O . GLY A 1 101 ? -5.047 7.394 -8.709 1.00 83.25 101 GLY A O 1
ATOM 806 N N . ARG A 1 102 ? -5.233 8.851 -10.409 1.00 86.62 102 ARG A N 1
ATOM 807 C CA . ARG A 1 102 ? -4.067 9.664 -10.025 1.00 86.62 102 ARG A CA 1
ATOM 808 C C . ARG A 1 102 ? -4.247 10.324 -8.656 1.00 86.62 102 ARG A C 1
ATOM 810 O O . ARG A 1 102 ? -3.307 10.356 -7.864 1.00 86.62 102 ARG A O 1
ATOM 817 N N . TYR A 1 103 ? -5.435 10.856 -8.379 1.00 87.38 103 TYR A N 1
ATOM 818 C CA . TYR A 1 103 ? -5.748 11.550 -7.135 1.00 87.38 103 TYR A CA 1
ATOM 819 C C . TYR A 1 103 ? -5.723 10.585 -5.952 1.00 87.38 103 TYR A C 1
ATOM 821 O O . TYR A 1 103 ? -5.043 10.875 -4.974 1.00 87.38 103 TYR A O 1
ATOM 829 N N . LEU A 1 104 ? -6.375 9.422 -6.061 1.00 84.56 104 LEU A N 1
ATOM 830 C CA . LEU A 1 104 ? -6.368 8.408 -5.002 1.00 84.56 104 LEU A CA 1
ATOM 831 C C . LEU A 1 104 ? -5.023 7.700 -4.836 1.00 84.56 104 LEU A C 1
ATOM 833 O O . LEU A 1 104 ? -4.710 7.261 -3.731 1.00 84.56 104 LEU A O 1
ATOM 837 N N . GLY A 1 105 ? -4.244 7.561 -5.909 1.00 87.94 105 GLY A N 1
ATOM 838 C CA . GLY A 1 105 ? -2.915 6.957 -5.842 1.00 87.94 105 GLY A CA 1
ATOM 839 C C . GLY A 1 105 ? -1.865 7.879 -5.244 1.00 87.94 105 GLY A C 1
ATOM 840 O O . GLY A 1 105 ? -0.857 7.394 -4.735 1.00 87.94 105 GLY A O 1
ATOM 841 N N . ASN A 1 106 ? -2.084 9.196 -5.283 1.00 93.25 106 ASN A N 1
ATOM 842 C CA . ASN A 1 106 ? -1.192 10.149 -4.643 1.00 93.25 106 ASN A CA 1
ATOM 843 C C . ASN A 1 106 ? -1.253 9.974 -3.111 1.00 93.25 106 ASN A C 1
ATOM 845 O O . ASN A 1 106 ? -2.330 10.140 -2.529 1.00 93.25 106 ASN A O 1
ATOM 849 N N . PRO A 1 107 ? -0.121 9.697 -2.435 1.00 91.50 107 PRO A N 1
ATOM 850 C CA . PRO A 1 107 ? -0.117 9.432 -1.000 1.00 91.50 107 PRO A CA 1
ATOM 851 C C . PRO A 1 107 ? -0.733 10.550 -0.158 1.00 91.50 107 PRO A C 1
ATOM 853 O O . PRO A 1 107 ? -1.518 10.271 0.742 1.00 91.50 107 PRO A O 1
ATOM 856 N N . GLN A 1 108 ? -0.428 11.814 -0.459 1.00 93.44 108 GLN A N 1
ATOM 857 C CA . GLN A 1 108 ? -0.914 12.950 0.324 1.00 93.44 108 GLN A CA 1
ATOM 858 C C . GLN A 1 108 ? -2.439 13.070 0.249 1.00 93.44 108 GLN A C 1
ATOM 860 O O . GLN A 1 108 ? -3.099 13.206 1.278 1.00 93.44 108 GLN A O 1
ATOM 865 N N . ASN A 1 109 ? -3.001 12.959 -0.954 1.00 92.69 109 ASN A N 1
ATOM 866 C CA . ASN A 1 109 ? -4.448 12.994 -1.148 1.00 92.69 109 ASN A CA 1
ATOM 867 C C . ASN A 1 109 ? -5.126 11.792 -0.485 1.00 92.69 109 ASN A C 1
ATOM 869 O O . ASN A 1 109 ? -6.129 11.950 0.205 1.00 92.69 109 ASN A O 1
ATOM 873 N N . ASN A 1 110 ? -4.558 10.596 -0.647 1.00 92.94 110 ASN A N 1
ATOM 874 C CA . ASN A 1 110 ? -5.097 9.379 -0.054 1.00 92.94 110 ASN A CA 1
ATOM 875 C C . ASN A 1 110 ? -5.156 9.458 1.479 1.00 92.94 110 ASN A C 1
ATOM 877 O O . ASN A 1 110 ? -6.197 9.173 2.076 1.00 92.94 110 ASN A O 1
ATOM 881 N N . TYR A 1 111 ? -4.070 9.901 2.122 1.00 93.56 111 TYR A N 1
ATOM 882 C CA . TYR A 1 111 ? -4.041 10.083 3.572 1.00 93.56 111 TYR A CA 1
ATOM 883 C C . TYR A 1 111 ? -4.973 11.201 4.029 1.00 93.56 111 TYR A C 1
ATOM 885 O O . TYR A 1 111 ? -5.629 11.037 5.054 1.00 93.56 111 TYR A O 1
ATOM 893 N N . ALA A 1 112 ? -5.092 12.295 3.271 1.00 94.25 112 ALA A N 1
ATOM 894 C CA . ALA A 1 112 ? -6.044 13.357 3.582 1.00 94.25 112 ALA A CA 1
ATOM 895 C C . ALA A 1 112 ? -7.493 12.841 3.572 1.00 94.25 112 ALA A C 1
ATOM 897 O O . ALA A 1 112 ? -8.239 13.092 4.517 1.00 94.25 112 ALA A O 1
ATOM 898 N N . ILE A 1 113 ? -7.879 12.057 2.560 1.00 92.62 113 ILE A N 1
ATOM 899 C CA . ILE A 1 113 ? -9.208 11.429 2.481 1.00 92.62 113 ILE A CA 1
ATOM 900 C C . ILE A 1 113 ? -9.406 10.444 3.635 1.00 92.62 113 ILE A C 1
ATOM 902 O O . ILE A 1 113 ? -10.421 10.496 4.326 1.00 92.62 113 ILE A O 1
ATOM 906 N N . SER A 1 114 ? -8.431 9.568 3.878 1.00 94.12 114 SER A N 1
ATOM 907 C CA . SER A 1 114 ? -8.505 8.534 4.917 1.00 94.12 114 SER A CA 1
ATOM 908 C C . SER A 1 114 ? -8.621 9.136 6.321 1.00 94.12 114 SER A C 1
ATOM 910 O O . SER A 1 114 ? -9.464 8.716 7.117 1.00 94.12 114 SER A O 1
ATOM 912 N N . ALA A 1 115 ? -7.825 10.170 6.608 1.00 94.50 115 ALA A N 1
ATOM 913 C CA . ALA A 1 115 ? -7.893 10.931 7.850 1.00 94.50 115 ALA A CA 1
ATOM 914 C C . ALA A 1 115 ? -9.204 11.720 7.963 1.00 94.50 115 ALA A C 1
ATOM 916 O O . ALA A 1 115 ? -9.781 11.781 9.046 1.00 94.50 115 ALA A O 1
ATOM 917 N N . GLY A 1 116 ? -9.712 12.268 6.855 1.00 95.56 116 GLY A N 1
ATOM 918 C CA . GLY A 1 116 ? -11.025 12.906 6.792 1.00 95.56 116 GLY A CA 1
ATOM 919 C C . GLY A 1 116 ? -12.153 11.941 7.161 1.00 95.56 116 GLY A C 1
ATOM 920 O O . GLY A 1 116 ? -12.953 12.246 8.042 1.00 95.56 116 GLY A O 1
ATOM 921 N N . ILE A 1 117 ? -12.177 10.742 6.571 1.00 94.44 117 ILE A N 1
ATOM 922 C CA . ILE A 1 117 ? -13.150 9.682 6.892 1.00 94.44 117 ILE A CA 1
ATOM 923 C C . ILE A 1 117 ? -13.084 9.323 8.382 1.00 94.44 117 ILE A C 1
ATOM 925 O O . ILE A 1 117 ? -14.114 9.269 9.056 1.00 94.44 117 ILE A O 1
ATOM 929 N N . TYR A 1 118 ? -11.876 9.131 8.919 1.00 96.00 118 TYR A N 1
ATOM 930 C CA . TYR A 1 118 ? -11.680 8.865 10.343 1.00 96.00 118 TYR A CA 1
ATOM 931 C C . TYR A 1 118 ? -12.188 10.015 11.227 1.00 96.00 118 TYR A C 1
ATOM 933 O O . TYR A 1 118 ? -12.946 9.780 12.169 1.00 96.00 118 TYR A O 1
ATOM 941 N N . GLY A 1 119 ? -11.824 11.256 10.897 1.00 95.81 119 GLY A N 1
ATOM 942 C CA . GLY A 1 119 ? -12.207 12.458 11.634 1.00 95.81 119 GLY A CA 1
ATOM 943 C C . GLY A 1 119 ? -13.718 12.669 11.658 1.00 95.81 119 GLY A C 1
ATOM 944 O O . GLY A 1 119 ? -14.297 12.847 12.728 1.00 95.81 119 GLY A O 1
ATOM 945 N N . ILE A 1 120 ? -14.389 12.552 10.509 1.00 92.56 120 ILE A N 1
ATOM 946 C CA . ILE A 1 120 ? -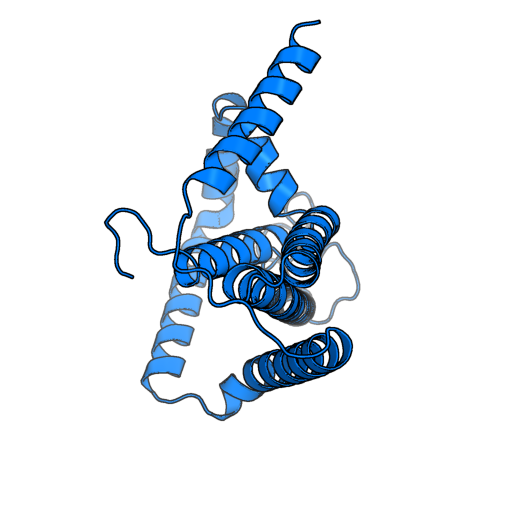15.855 12.613 10.450 1.00 92.56 120 ILE A CA 1
ATOM 947 C C . ILE A 1 120 ? -16.448 11.441 11.250 1.00 92.56 120 ILE A C 1
ATOM 949 O O . ILE A 1 120 ? -17.427 11.631 11.970 1.00 92.56 120 ILE A O 1
ATOM 953 N N . GLY A 1 121 ? -15.856 10.242 11.198 1.00 91.81 121 GLY A N 1
ATOM 954 C CA . GLY A 1 121 ? -16.294 9.082 11.981 1.00 91.81 121 GLY A CA 1
ATOM 955 C C . GLY A 1 121 ? -16.243 9.328 13.492 1.00 91.81 121 GLY A C 1
ATOM 956 O O . GLY A 1 121 ? -17.190 8.994 14.206 1.00 91.81 121 GLY A O 1
ATOM 957 N N . LEU A 1 122 ? -15.182 9.981 13.972 1.00 92.69 122 LEU A N 1
ATOM 958 C CA . LEU A 1 122 ? -15.047 10.407 15.366 1.00 92.69 122 LEU A CA 1
ATOM 959 C C . LEU A 1 122 ? -16.075 11.476 15.751 1.00 92.69 122 LEU A C 1
ATOM 961 O O . LEU A 1 122 ? -16.740 11.332 16.778 1.00 92.69 122 LEU A O 1
ATOM 965 N N . LEU A 1 123 ? -16.217 12.525 14.935 1.00 91.62 123 LEU A N 1
ATOM 966 C CA . LEU A 1 123 ? -17.125 13.648 15.196 1.00 91.62 123 LEU A CA 1
ATOM 967 C C . LEU A 1 123 ? -18.593 13.207 15.203 1.00 91.62 123 LEU A C 1
ATOM 969 O O . LEU A 1 123 ? -19.368 13.615 16.063 1.00 91.62 123 LEU A O 1
ATOM 973 N N . THR A 1 124 ? -18.967 12.331 14.273 1.00 89.06 124 THR A N 1
ATOM 974 C CA . THR A 1 124 ? -20.339 11.819 14.132 1.00 89.06 124 THR A CA 1
ATOM 975 C C . THR A 1 124 ? -20.636 10.611 15.020 1.00 89.06 124 THR A C 1
ATOM 977 O O . THR A 1 124 ? -21.771 10.134 15.029 1.00 89.06 124 THR A O 1
ATOM 980 N N . LYS A 1 125 ? -19.638 10.101 15.761 1.00 87.00 125 LYS A N 1
ATOM 981 C CA . LYS A 1 125 ? -19.724 8.849 16.537 1.00 87.00 125 LYS A CA 1
ATOM 982 C C . LYS A 1 125 ? -20.212 7.663 15.694 1.00 87.00 125 LYS A C 1
ATOM 984 O O . LYS A 1 125 ? -20.901 6.775 16.192 1.00 87.00 125 LYS A O 1
ATOM 989 N N . ASN A 1 126 ? -19.849 7.648 14.411 1.00 87.06 126 ASN A N 1
ATOM 990 C CA . ASN A 1 126 ? -20.149 6.554 13.500 1.00 87.06 126 ASN A CA 1
ATOM 991 C C . ASN A 1 126 ? -19.011 5.532 13.559 1.00 87.06 126 ASN A C 1
ATOM 993 O O . ASN A 1 126 ? -17.949 5.727 12.965 1.00 87.06 126 ASN A O 1
ATOM 997 N N . GLU A 1 127 ? -19.244 4.432 14.276 1.00 88.88 127 GLU A N 1
ATOM 998 C CA . GLU A 1 127 ? -18.253 3.375 14.478 1.00 88.88 127 GLU A CA 1
ATOM 999 C C . GLU A 1 127 ? -17.731 2.797 13.158 1.00 88.88 127 GLU A C 1
ATOM 1001 O O . GLU A 1 127 ? -16.525 2.605 13.004 1.00 88.88 127 GLU A O 1
ATOM 1006 N N . LYS A 1 128 ? -18.618 2.568 12.186 1.00 88.62 128 LYS A N 1
ATOM 1007 C CA . LYS A 1 128 ? -18.254 1.988 10.893 1.00 88.62 128 LYS A CA 1
ATOM 1008 C C . LYS A 1 128 ? -17.339 2.915 10.100 1.00 88.62 128 LYS A C 1
ATOM 1010 O O . LYS A 1 128 ? -16.298 2.485 9.605 1.00 88.62 128 LYS A O 1
ATOM 1015 N N . MET A 1 129 ? -17.692 4.195 10.019 1.00 90.50 129 MET A N 1
ATOM 1016 C CA . MET A 1 129 ? -16.888 5.187 9.306 1.00 90.50 129 MET A CA 1
ATOM 1017 C C . MET A 1 129 ? -15.542 5.426 10.002 1.00 90.50 129 MET A C 1
ATOM 1019 O O . MET A 1 129 ? -14.506 5.457 9.342 1.00 90.50 129 MET A O 1
ATOM 1023 N N . ARG A 1 130 ? -15.539 5.479 11.341 1.00 94.19 130 ARG A N 1
ATOM 1024 C CA . ARG A 1 130 ? -14.321 5.546 12.158 1.00 94.19 130 ARG A CA 1
ATOM 1025 C C . ARG A 1 130 ? -13.395 4.364 11.869 1.00 94.19 130 ARG A C 1
ATOM 1027 O O . ARG A 1 130 ? -12.260 4.577 11.455 1.00 94.19 130 ARG A O 1
ATOM 1034 N N . LYS A 1 131 ? -13.885 3.126 12.007 1.00 93.81 131 LYS A N 1
ATOM 1035 C CA . LYS A 1 131 ? -13.107 1.902 11.745 1.00 93.81 131 LYS A CA 1
ATOM 1036 C C . LYS A 1 131 ? -12.624 1.811 10.297 1.00 93.81 131 LYS A C 1
ATOM 1038 O O . LYS A 1 131 ? -11.509 1.355 10.064 1.00 93.81 131 LYS A O 1
ATOM 1043 N N . THR A 1 132 ? -13.422 2.283 9.339 1.00 94.88 132 THR A N 1
ATOM 1044 C CA . THR A 1 132 ? -13.011 2.384 7.931 1.00 94.88 132 THR A CA 1
ATOM 1045 C C . THR A 1 132 ? -11.814 3.317 7.779 1.00 94.88 132 THR A C 1
ATOM 1047 O O . THR A 1 132 ? -10.813 2.920 7.194 1.00 94.88 132 THR A O 1
ATOM 1050 N N . GLY A 1 133 ? -11.875 4.523 8.351 1.00 95.44 133 GLY A N 1
ATOM 1051 C CA . GLY A 1 133 ? -10.764 5.475 8.319 1.00 95.44 133 GLY A CA 1
ATOM 1052 C C . GLY A 1 133 ? -9.497 4.933 8.991 1.00 95.44 133 GLY A C 1
ATOM 1053 O O . GLY A 1 133 ? -8.412 5.031 8.423 1.00 95.44 133 GLY A O 1
ATOM 1054 N N . VAL A 1 134 ? -9.638 4.274 10.148 1.00 96.44 134 VAL A N 1
ATOM 1055 C CA . VAL A 1 134 ? -8.531 3.580 10.835 1.00 96.44 134 VAL A CA 1
ATOM 1056 C C . VAL A 1 134 ? -7.889 2.533 9.926 1.00 96.44 134 VAL A C 1
ATOM 1058 O O . VAL A 1 134 ? -6.670 2.512 9.761 1.00 96.44 134 VAL A O 1
ATOM 1061 N N . LEU A 1 135 ? -8.705 1.681 9.301 1.00 96.44 135 LEU A N 1
ATOM 1062 C CA . LEU A 1 135 ? -8.220 0.616 8.431 1.00 96.44 135 LEU A CA 1
ATOM 1063 C C . LEU A 1 135 ? -7.545 1.172 7.169 1.00 96.44 135 LEU A C 1
ATOM 1065 O O . LEU A 1 135 ? -6.520 0.632 6.756 1.00 96.44 135 LEU A O 1
ATOM 1069 N N . LEU A 1 136 ? -8.071 2.255 6.591 1.00 96.19 136 LEU A N 1
ATOM 1070 C CA . LEU A 1 136 ? -7.467 2.944 5.449 1.00 96.19 136 LEU A CA 1
ATOM 1071 C C . LEU A 1 136 ? -6.082 3.500 5.794 1.00 96.19 136 LEU A C 1
ATOM 1073 O O . LEU A 1 136 ? -5.115 3.196 5.098 1.00 96.19 136 LEU A O 1
ATOM 1077 N N . VAL A 1 137 ? -5.963 4.245 6.898 1.00 96.25 137 VAL A N 1
ATOM 1078 C CA . VAL A 1 137 ? -4.683 4.825 7.337 1.00 96.25 137 VAL A CA 1
ATOM 1079 C C . VAL A 1 137 ? -3.666 3.727 7.655 1.00 96.25 137 VAL A C 1
ATOM 1081 O O . VAL A 1 137 ? -2.546 3.767 7.147 1.00 96.25 137 VAL A O 1
ATOM 1084 N N . ALA A 1 138 ? -4.047 2.722 8.449 1.00 96.88 138 ALA A N 1
ATOM 1085 C CA . ALA A 1 138 ? -3.140 1.647 8.849 1.00 96.88 138 ALA A CA 1
ATOM 1086 C C . ALA A 1 138 ? -2.677 0.796 7.653 1.00 96.88 138 ALA A C 1
ATOM 1088 O O . ALA A 1 138 ? -1.493 0.462 7.547 1.00 96.88 138 ALA A O 1
ATOM 1089 N N . SER A 1 139 ? -3.583 0.472 6.725 1.00 96.00 139 SER A N 1
ATOM 1090 C CA . SER A 1 139 ? -3.248 -0.319 5.533 1.00 96.00 139 SER A CA 1
ATOM 1091 C C . SER A 1 139 ? -2.415 0.490 4.538 1.00 96.00 139 SER A C 1
ATOM 1093 O O . SER A 1 139 ? -1.430 -0.027 4.015 1.00 96.00 139 SER A O 1
ATOM 1095 N N . GLY A 1 140 ? -2.751 1.769 4.328 1.00 95.75 140 GLY A N 1
ATOM 1096 C CA . GLY A 1 140 ? -1.980 2.698 3.499 1.00 95.75 140 GLY A CA 1
ATOM 1097 C C . GLY A 1 140 ? -0.544 2.871 4.002 1.00 95.75 140 GLY A C 1
ATOM 1098 O O . GLY A 1 140 ? 0.411 2.769 3.230 1.00 95.75 140 GLY A O 1
ATOM 1099 N N . PHE A 1 141 ? -0.380 3.029 5.317 1.00 96.00 141 PHE A N 1
ATOM 1100 C CA . PHE A 1 141 ? 0.936 3.100 5.950 1.00 96.00 141 PHE A CA 1
ATOM 1101 C C . PHE A 1 141 ? 1.728 1.803 5.765 1.00 96.00 141 PHE A C 1
ATOM 1103 O O . PHE A 1 141 ? 2.881 1.827 5.332 1.00 96.00 141 PHE A O 1
ATOM 1110 N N . THR A 1 142 ? 1.084 0.662 6.022 1.00 96.81 142 THR A N 1
ATOM 1111 C CA . THR A 1 142 ? 1.689 -0.666 5.857 1.00 96.81 142 THR A CA 1
ATOM 1112 C C . THR A 1 142 ? 2.174 -0.883 4.424 1.00 96.81 142 THR A C 1
ATOM 1114 O O . THR A 1 142 ? 3.337 -1.229 4.214 1.00 96.81 142 THR A O 1
ATOM 1117 N N . VAL A 1 143 ? 1.322 -0.636 3.422 1.00 95.81 143 VAL A N 1
ATOM 1118 C CA . VAL A 1 143 ? 1.687 -0.839 2.013 1.00 95.81 143 VAL A CA 1
ATOM 1119 C C . VAL A 1 143 ? 2.751 0.155 1.551 1.00 95.81 143 VAL A C 1
ATOM 1121 O O . VAL A 1 143 ? 3.620 -0.215 0.763 1.00 95.81 143 VAL A O 1
ATOM 1124 N N . GLY A 1 144 ? 2.742 1.388 2.068 1.00 95.06 144 GLY A N 1
ATOM 1125 C CA . GLY A 1 144 ? 3.769 2.390 1.786 1.00 95.06 144 GLY A CA 1
ATOM 1126 C C . GLY A 1 144 ? 5.153 1.956 2.269 1.00 95.06 144 GLY A C 1
ATOM 1127 O O . GLY A 1 144 ? 6.127 2.034 1.515 1.00 95.06 144 GLY A O 1
ATOM 1128 N N . LEU A 1 145 ? 5.237 1.430 3.493 1.00 95.75 145 LEU A N 1
ATOM 1129 C CA . LEU A 1 145 ? 6.481 0.895 4.043 1.00 95.75 145 LEU A CA 1
ATOM 1130 C C . LEU A 1 145 ? 6.950 -0.355 3.289 1.00 95.75 145 LEU A C 1
ATOM 1132 O O . LEU A 1 145 ? 8.094 -0.389 2.837 1.00 95.75 145 LEU A O 1
ATOM 1136 N N . ILE A 1 146 ? 6.066 -1.340 3.082 1.00 95.19 146 ILE A N 1
ATOM 1137 C CA . ILE A 1 146 ? 6.393 -2.567 2.335 1.00 95.19 146 ILE A CA 1
ATOM 1138 C C . ILE A 1 146 ? 6.881 -2.217 0.927 1.00 95.19 146 ILE A C 1
ATOM 1140 O O . ILE A 1 146 ? 7.911 -2.725 0.493 1.00 95.19 146 ILE A O 1
ATOM 1144 N N . SER A 1 147 ? 6.193 -1.310 0.227 1.00 94.94 147 SER A N 1
ATOM 1145 C CA . SER A 1 147 ? 6.585 -0.884 -1.121 1.00 94.94 147 SER A CA 1
ATOM 1146 C C . SER A 1 147 ? 7.942 -0.186 -1.125 1.00 94.94 147 SER A C 1
ATOM 1148 O O . SER A 1 147 ? 8.728 -0.399 -2.040 1.00 94.94 147 SER A O 1
ATOM 1150 N N . SER A 1 148 ? 8.244 0.631 -0.113 1.00 94.62 148 SER A N 1
ATOM 1151 C CA . SER A 1 148 ? 9.533 1.331 -0.009 1.00 94.62 148 SER A CA 1
ATOM 1152 C C . SER A 1 148 ? 10.691 0.364 0.248 1.00 94.62 148 SER A C 1
ATOM 1154 O O . SER A 1 148 ? 11.735 0.454 -0.403 1.00 94.62 148 SER A O 1
ATOM 1156 N N . MET A 1 149 ? 10.487 -0.607 1.142 1.00 95.00 149 MET A N 1
ATOM 1157 C CA . MET A 1 149 ? 11.449 -1.681 1.393 1.00 95.00 149 MET A CA 1
ATOM 1158 C C . MET A 1 149 ? 11.641 -2.552 0.149 1.00 95.00 149 MET A C 1
ATOM 1160 O O . MET A 1 149 ? 12.775 -2.800 -0.248 1.00 95.00 149 MET A O 1
ATOM 1164 N N . ALA A 1 150 ? 10.550 -2.960 -0.504 1.00 94.94 150 ALA A N 1
ATOM 1165 C CA . ALA A 1 150 ? 10.589 -3.787 -1.705 1.00 94.94 150 ALA A CA 1
ATOM 1166 C C . ALA A 1 150 ? 11.295 -3.077 -2.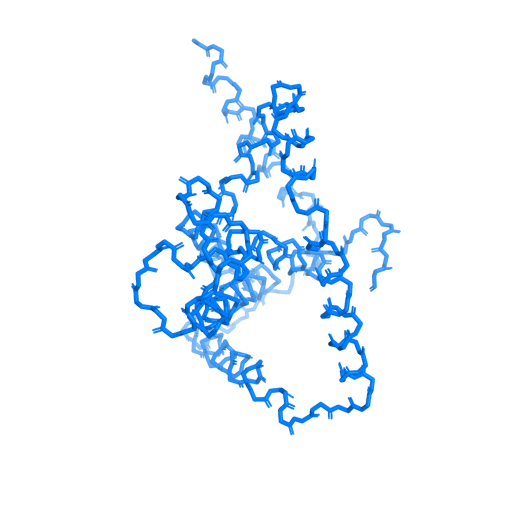868 1.00 94.94 150 ALA A C 1
ATOM 1168 O O . ALA A 1 150 ? 12.151 -3.675 -3.507 1.00 94.94 150 ALA A O 1
ATOM 1169 N N . LYS A 1 151 ? 11.016 -1.786 -3.093 1.00 95.44 151 LYS A N 1
ATOM 1170 C CA . LYS A 1 151 ? 11.722 -0.967 -4.091 1.00 95.44 151 LYS A CA 1
ATOM 1171 C C . LYS A 1 151 ? 13.217 -0.922 -3.858 1.00 95.44 151 LYS A C 1
ATOM 1173 O O . LYS A 1 151 ? 13.986 -1.052 -4.803 1.00 95.44 151 LYS A O 1
ATOM 1178 N N . THR A 1 152 ? 13.607 -0.752 -2.602 1.00 95.38 152 THR A N 1
ATOM 1179 C CA . THR A 1 152 ? 15.015 -0.721 -2.221 1.00 95.38 152 THR A CA 1
ATOM 1180 C C . THR A 1 152 ? 15.649 -2.094 -2.423 1.00 95.38 152 THR A C 1
ATOM 1182 O O . THR A 1 152 ? 16.716 -2.176 -3.010 1.00 95.38 152 THR A O 1
ATOM 1185 N N . ALA A 1 153 ? 14.992 -3.177 -2.003 1.00 96.00 153 ALA A N 1
ATOM 1186 C CA . ALA A 1 153 ? 15.518 -4.535 -2.129 1.00 96.00 153 ALA A CA 1
ATOM 1187 C C . ALA A 1 153 ? 15.623 -5.011 -3.589 1.00 96.00 153 ALA A C 1
ATOM 1189 O O . ALA A 1 153 ? 16.632 -5.597 -3.963 1.00 96.00 153 ALA A O 1
ATOM 1190 N N . ILE A 1 154 ? 14.606 -4.750 -4.416 1.00 95.62 154 ILE A N 1
ATOM 1191 C CA . ILE A 1 154 ? 14.578 -5.158 -5.829 1.00 95.62 154 ILE A CA 1
ATOM 1192 C C . ILE A 1 154 ? 15.502 -4.261 -6.659 1.00 95.62 154 ILE A C 1
ATOM 1194 O O . ILE A 1 154 ? 16.282 -4.755 -7.467 1.00 95.62 154 ILE A O 1
ATOM 1198 N N . GLY A 1 155 ? 15.429 -2.941 -6.468 1.00 95.12 155 GLY A N 1
ATOM 1199 C CA . GLY A 1 155 ? 16.321 -2.002 -7.141 1.00 95.12 155 GLY A CA 1
ATOM 1200 C C . GLY A 1 155 ? 16.119 -1.904 -8.656 1.00 95.12 155 GLY A C 1
ATOM 1201 O O . GLY A 1 155 ? 17.087 -1.680 -9.372 1.00 95.12 155 GLY A O 1
ATOM 1202 N N . ARG A 1 156 ? 14.909 -2.113 -9.184 1.00 94.88 156 ARG A N 1
ATOM 1203 C CA . ARG A 1 156 ? 14.655 -2.076 -10.635 1.00 94.88 156 ARG A CA 1
ATOM 1204 C C . ARG A 1 156 ? 14.741 -0.651 -11.201 1.00 94.88 156 ARG A C 1
ATOM 1206 O O . ARG A 1 156 ? 14.102 0.265 -10.673 1.00 94.88 156 ARG A O 1
ATOM 1213 N N . ALA A 1 157 ? 15.450 -0.480 -12.318 1.00 94.38 157 ALA A N 1
ATOM 1214 C CA . ALA A 1 157 ? 15.502 0.772 -13.071 1.00 94.38 157 ALA A CA 1
ATOM 1215 C C . ALA A 1 157 ? 14.100 1.255 -13.504 1.00 94.38 157 ALA A C 1
ATOM 1217 O O . ALA A 1 157 ? 13.177 0.464 -13.736 1.00 94.38 157 ALA A O 1
ATOM 1218 N N . ARG A 1 158 ? 13.902 2.574 -13.565 1.00 91.19 158 ARG A N 1
ATOM 1219 C CA . ARG A 1 158 ? 12.647 3.190 -14.013 1.00 91.19 158 ARG A CA 1
ATOM 1220 C C . ARG A 1 158 ? 12.534 3.194 -15.539 1.00 91.19 158 ARG A C 1
ATOM 1222 O O . ARG A 1 158 ? 13.540 3.429 -16.213 1.00 91.19 158 ARG A O 1
ATOM 1229 N N . PRO A 1 159 ? 11.312 3.037 -16.079 1.00 82.56 159 PRO A N 1
ATOM 1230 C CA . PRO A 1 159 ? 11.058 3.350 -17.479 1.00 82.56 159 PRO A CA 1
ATOM 1231 C C . PRO A 1 159 ? 11.400 4.825 -17.744 1.00 82.56 159 PRO A C 1
ATOM 1233 O O . PRO A 1 159 ? 11.148 5.683 -16.894 1.00 82.56 159 PRO A O 1
ATOM 1236 N N . GLY A 1 160 ? 12.027 5.101 -18.889 1.00 76.12 160 GLY A N 1
ATOM 1237 C CA . GLY A 1 160 ? 12.543 6.429 -19.246 1.00 76.12 160 GLY A CA 1
ATOM 1238 C C . GLY A 1 160 ? 13.959 6.736 -18.742 1.00 76.12 160 GLY A C 1
ATOM 1239 O O . GLY A 1 160 ? 14.456 7.830 -18.983 1.00 76.12 160 GLY A O 1
ATOM 1240 N N . THR A 1 161 ? 14.616 5.794 -18.056 1.00 83.69 161 THR A N 1
ATOM 1241 C CA . THR A 1 161 ? 16.079 5.823 -17.883 1.00 83.69 161 THR A CA 1
ATOM 1242 C C . THR A 1 161 ? 16.764 5.125 -19.056 1.00 83.69 161 THR A C 1
ATOM 1244 O O . THR A 1 161 ? 16.152 4.317 -19.751 1.00 83.69 161 THR A O 1
ATOM 1247 N N . GLU A 1 162 ? 18.051 5.393 -19.244 1.00 85.44 162 GLU A N 1
ATOM 1248 C CA . GLU A 1 162 ? 18.857 4.874 -20.363 1.00 85.44 162 GLU A CA 1
ATOM 1249 C C . GLU A 1 162 ? 19.226 3.387 -20.197 1.00 85.44 162 GLU A C 1
ATOM 1251 O O . GLU A 1 162 ? 19.818 2.777 -21.080 1.00 85.44 162 GLU A O 1
ATOM 1256 N N . PHE A 1 163 ? 18.880 2.793 -19.051 1.00 85.31 163 PHE A N 1
ATOM 1257 C CA . PHE A 1 163 ? 19.313 1.456 -18.651 1.00 85.31 163 PHE A CA 1
ATOM 1258 C C . PHE A 1 163 ? 18.449 0.324 -19.232 1.00 85.31 163 PHE A C 1
ATOM 1260 O O . PHE A 1 163 ? 18.926 -0.799 -19.348 1.00 85.31 163 PHE A O 1
ATOM 1267 N N . GLY A 1 164 ? 17.189 0.591 -19.593 1.00 84.50 164 GLY A N 1
ATOM 1268 C CA . GLY A 1 164 ? 16.230 -0.441 -20.013 1.00 84.50 164 GLY A CA 1
ATOM 1269 C C . GLY A 1 164 ? 15.569 -1.200 -18.848 1.00 84.50 164 GLY A C 1
ATOM 1270 O O . GLY A 1 164 ? 15.894 -0.999 -17.674 1.00 84.50 164 GLY A O 1
ATOM 1271 N N . LYS A 1 165 ? 14.582 -2.058 -19.153 1.00 86.25 165 LYS A N 1
ATOM 1272 C CA . LYS A 1 165 ? 13.719 -2.692 -18.134 1.00 86.25 165 LYS A CA 1
ATOM 1273 C C . LYS A 1 165 ? 14.403 -3.762 -17.276 1.00 86.25 165 LYS A C 1
ATOM 1275 O O . LYS A 1 165 ? 13.920 -4.007 -16.166 1.00 86.25 165 LYS A O 1
ATOM 1280 N N . ASP A 1 166 ? 15.469 -4.380 -17.789 1.00 91.12 166 ASP A N 1
ATOM 1281 C CA . ASP A 1 166 ? 16.143 -5.564 -17.225 1.00 91.12 166 ASP A CA 1
ATOM 1282 C C . ASP A 1 166 ? 17.332 -5.211 -16.312 1.00 91.12 166 ASP A C 1
ATOM 1284 O O . ASP A 1 166 ? 18.096 -6.083 -15.899 1.00 91.12 166 ASP A O 1
ATOM 1288 N N . VAL A 1 167 ? 17.494 -3.930 -15.966 1.00 94.12 167 VAL A N 1
ATOM 1289 C CA . VAL A 1 167 ? 18.575 -3.470 -15.090 1.00 94.12 167 VAL A CA 1
ATOM 1290 C C . VAL A 1 167 ? 18.093 -3.323 -13.652 1.00 94.12 167 VAL A C 1
ATOM 1292 O O . VAL A 1 167 ? 17.125 -2.617 -13.348 1.00 94.12 167 VAL A O 1
ATOM 1295 N N . PHE A 1 168 ? 18.829 -3.967 -12.748 1.00 95.00 168 PHE A N 1
ATOM 1296 C CA . PHE A 1 168 ? 18.564 -3.989 -11.316 1.00 95.00 168 PHE A CA 1
ATOM 1297 C C . PHE A 1 168 ? 19.817 -3.587 -10.538 1.00 95.00 168 PHE A C 1
ATOM 1299 O O . PHE A 1 168 ? 20.918 -4.065 -10.802 1.00 95.00 168 PHE A O 1
ATOM 1306 N N . LYS A 1 169 ? 19.633 -2.729 -9.537 1.00 95.69 169 LYS A N 1
ATOM 1307 C CA . LYS A 1 169 ? 20.648 -2.309 -8.572 1.00 95.69 169 LYS A CA 1
ATOM 1308 C C . LYS A 1 169 ? 20.072 -2.437 -7.155 1.00 95.69 169 LYS A C 1
ATOM 1310 O O . LYS A 1 169 ? 19.624 -1.437 -6.582 1.00 95.69 169 LYS A O 1
ATOM 1315 N N . PRO A 1 170 ? 20.023 -3.663 -6.600 1.00 96.12 170 PRO A N 1
ATOM 1316 C CA . PRO A 1 170 ? 19.529 -3.913 -5.250 1.00 96.12 170 PRO A CA 1
ATOM 1317 C C . PRO A 1 170 ? 20.186 -2.995 -4.217 1.00 96.12 170 PRO A C 1
ATOM 1319 O O . PRO A 1 170 ? 21.379 -2.705 -4.286 1.00 96.12 170 PRO A O 1
ATOM 1322 N N . PHE A 1 171 ? 19.394 -2.532 -3.257 1.00 95.69 171 PHE A N 1
ATOM 1323 C CA . PHE A 1 171 ? 19.775 -1.609 -2.182 1.00 95.69 171 PHE A CA 1
ATOM 1324 C C . PHE A 1 171 ? 20.297 -0.241 -2.642 1.00 95.69 171 PHE A C 1
ATOM 1326 O O . PHE A 1 171 ? 20.856 0.514 -1.842 1.00 95.69 171 PHE A O 1
ATOM 1333 N N . SER A 1 172 ? 20.075 0.117 -3.910 1.00 92.69 172 SER A N 1
ATOM 1334 C CA . SER A 1 172 ? 20.380 1.454 -4.407 1.00 92.69 172 SER A CA 1
ATOM 1335 C C . SER A 1 172 ? 19.589 2.513 -3.642 1.00 92.69 172 SER A C 1
ATOM 1337 O O . SER A 1 172 ? 18.406 2.343 -3.344 1.00 92.69 172 SER A O 1
ATOM 1339 N N . LYS A 1 173 ? 20.242 3.640 -3.352 1.00 91.94 173 LYS A N 1
ATOM 1340 C CA . LYS A 1 173 ? 19.601 4.840 -2.791 1.00 91.94 173 LYS A CA 1
ATOM 1341 C C . LYS A 1 173 ? 19.100 5.790 -3.881 1.00 91.94 173 LYS A C 1
ATOM 1343 O O . LYS A 1 173 ? 18.457 6.790 -3.582 1.00 91.94 173 LYS A O 1
ATOM 1348 N N . GLU A 1 174 ? 19.412 5.496 -5.138 1.00 91.50 174 GLU A N 1
ATOM 1349 C CA . GLU A 1 174 ? 19.060 6.336 -6.274 1.00 91.50 174 GLU A CA 1
ATOM 1350 C C . GLU A 1 174 ? 17.601 6.099 -6.675 1.00 91.50 174 GLU A C 1
ATOM 1352 O O . GLU A 1 174 ? 17.193 4.974 -6.969 1.00 91.50 174 GLU A O 1
ATOM 1357 N N . GLY A 1 175 ? 16.815 7.175 -6.768 1.00 87.50 175 GLY A N 1
ATOM 1358 C CA . GLY A 1 175 ? 15.398 7.087 -7.143 1.00 87.50 175 GLY A CA 1
ATOM 1359 C C . GLY A 1 175 ? 15.150 6.489 -8.537 1.00 87.50 175 GLY A C 1
ATOM 1360 O O . GLY A 1 175 ? 14.055 5.973 -8.795 1.00 87.50 175 GLY A O 1
ATOM 1361 N N . ALA A 1 176 ? 16.169 6.509 -9.406 1.00 92.19 176 ALA A N 1
ATOM 1362 C CA . ALA A 1 176 ? 16.174 5.867 -10.720 1.00 92.19 176 ALA A CA 1
ATOM 1363 C C . ALA A 1 176 ? 15.986 4.342 -10.641 1.00 92.19 176 ALA A C 1
ATOM 1365 O O . ALA A 1 176 ? 15.427 3.768 -11.566 1.00 92.19 176 ALA A O 1
ATOM 1366 N N . PHE A 1 177 ? 16.361 3.706 -9.526 1.00 93.25 177 PHE A N 1
ATOM 1367 C CA . PHE A 1 177 ? 16.254 2.258 -9.307 1.00 93.25 177 PHE A CA 1
ATOM 1368 C C . PHE A 1 177 ? 15.068 1.861 -8.412 1.00 93.25 177 PHE A C 1
ATOM 1370 O O . PHE A 1 177 ? 14.997 0.748 -7.903 1.00 93.25 177 PHE A O 1
ATOM 1377 N N . HIS A 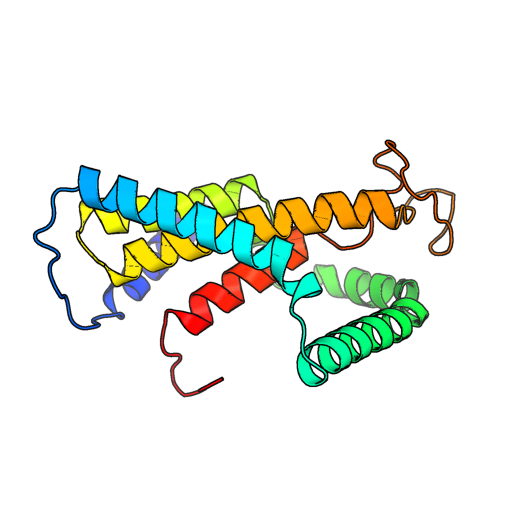1 178 ? 14.112 2.767 -8.184 1.00 93.88 178 HIS A N 1
ATOM 1378 C CA . HIS A 1 178 ? 12.957 2.536 -7.303 1.00 93.88 178 HIS A CA 1
ATOM 1379 C C . HIS A 1 178 ? 11.635 2.468 -8.082 1.00 93.88 178 HIS A C 1
ATOM 1381 O O . HIS A 1 178 ? 10.661 3.162 -7.744 1.00 93.88 178 HIS A O 1
ATOM 1387 N N . SER A 1 179 ? 11.601 1.665 -9.152 1.00 91.31 179 SER A N 1
ATOM 1388 C CA . SER A 1 179 ? 10.426 1.528 -10.027 1.00 91.31 179 SER A CA 1
ATOM 1389 C C . SER A 1 179 ? 9.423 0.471 -9.553 1.00 91.31 179 SER A C 1
ATOM 1391 O O . SER A 1 179 ? 8.216 0.713 -9.596 1.00 91.31 179 SER A O 1
ATOM 1393 N N . MET A 1 180 ? 9.908 -0.657 -9.029 1.00 92.56 180 MET A N 1
ATOM 1394 C CA . MET A 1 180 ? 9.094 -1.834 -8.719 1.00 92.56 180 MET A CA 1
ATOM 1395 C C . MET A 1 180 ? 9.097 -2.166 -7.223 1.00 92.56 180 MET A C 1
ATOM 1397 O O . MET A 1 180 ? 10.177 -2.257 -6.647 1.00 92.56 180 MET A O 1
ATOM 1401 N N . PRO A 1 181 ? 7.933 -2.413 -6.592 1.00 92.81 181 PRO A N 1
ATOM 1402 C CA . PRO A 1 181 ? 6.563 -2.275 -7.114 1.00 92.81 181 PRO A CA 1
ATOM 1403 C C . PRO A 1 181 ? 6.055 -0.816 -7.122 1.00 92.81 181 PRO A C 1
ATOM 1405 O O . PRO A 1 181 ? 6.611 0.052 -6.452 1.00 92.81 181 PRO A O 1
ATOM 1408 N N . SER A 1 182 ? 4.956 -0.523 -7.831 1.00 91.94 182 SER A N 1
ATOM 1409 C CA . SER A 1 182 ? 4.347 0.822 -7.837 1.00 91.94 182 SER A CA 1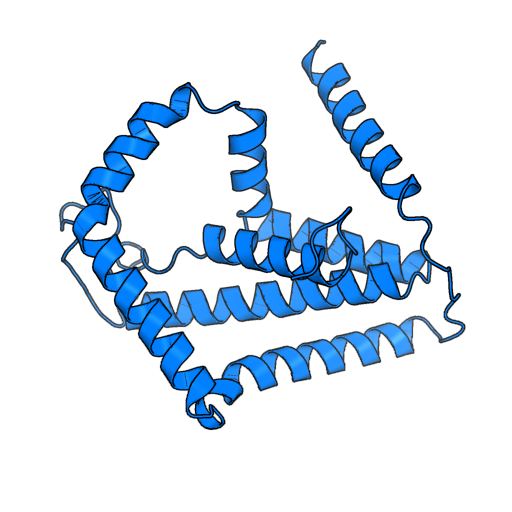
ATOM 1410 C C . SER A 1 182 ? 3.611 1.135 -6.529 1.00 91.94 182 SER A C 1
ATOM 1412 O O . SER A 1 182 ? 2.575 0.548 -6.225 1.00 91.94 182 SER A O 1
ATOM 1414 N N . GLY A 1 183 ? 4.102 2.131 -5.783 1.00 92.12 183 GLY A N 1
ATOM 1415 C CA . GLY A 1 183 ? 3.467 2.577 -4.536 1.00 92.12 183 GLY A CA 1
ATOM 1416 C C . GLY A 1 183 ? 2.099 3.243 -4.736 1.00 92.12 183 GLY A C 1
ATOM 1417 O O . GLY A 1 183 ? 1.209 3.040 -3.920 1.00 92.12 183 GLY A O 1
ATOM 1418 N N . HIS A 1 184 ? 1.902 3.987 -5.834 1.00 92.75 184 HIS A N 1
ATOM 1419 C CA . HIS A 1 184 ? 0.611 4.629 -6.126 1.00 92.75 184 HIS A CA 1
ATOM 1420 C C . HIS A 1 184 ? -0.460 3.574 -6.430 1.00 92.75 184 HIS A C 1
ATOM 1422 O O . HIS A 1 184 ? -1.548 3.619 -5.863 1.00 92.75 184 HIS A O 1
ATOM 1428 N N . ALA A 1 185 ? -0.135 2.586 -7.273 1.00 93.50 185 ALA A N 1
ATOM 1429 C CA . ALA A 1 185 ? -1.059 1.502 -7.603 1.00 93.50 185 ALA A CA 1
ATOM 1430 C C . ALA A 1 185 ? -1.387 0.650 -6.369 1.00 93.50 185 ALA A C 1
ATOM 1432 O O . ALA A 1 185 ? -2.557 0.386 -6.093 1.00 93.50 185 ALA A O 1
ATOM 1433 N N . ALA A 1 186 ? -0.370 0.286 -5.581 1.00 94.50 186 ALA A N 1
ATOM 1434 C CA . ALA A 1 186 ? -0.561 -0.480 -4.355 1.00 94.50 186 ALA A CA 1
ATOM 1435 C C . ALA A 1 186 ? -1.474 0.250 -3.353 1.00 94.50 186 ALA A C 1
ATOM 1437 O O . ALA A 1 186 ? -2.324 -0.379 -2.719 1.00 94.50 186 ALA A O 1
ATOM 1438 N N . LEU A 1 187 ? -1.359 1.579 -3.251 1.00 94.19 187 LEU A N 1
ATOM 1439 C CA . LEU A 1 187 ? -2.211 2.396 -2.392 1.00 94.19 187 LEU A CA 1
ATOM 1440 C C . LEU A 1 187 ? -3.669 2.447 -2.876 1.00 94.19 187 LEU A C 1
ATOM 1442 O O . LEU A 1 187 ? -4.577 2.287 -2.058 1.00 94.19 187 LEU A O 1
ATOM 1446 N N . VAL A 1 188 ? -3.908 2.601 -4.186 1.00 93.25 188 VAL A N 1
ATOM 1447 C CA . VAL A 1 188 ? -5.267 2.557 -4.764 1.00 93.25 188 VAL A CA 1
ATOM 1448 C C . VAL A 1 188 ? -5.916 1.199 -4.526 1.00 93.25 188 VAL A C 1
ATOM 1450 O O . VAL A 1 188 ? -7.031 1.144 -4.013 1.00 93.25 188 VAL A O 1
ATOM 1453 N N . VAL A 1 189 ? -5.217 0.105 -4.845 1.00 93.44 189 VAL A N 1
ATOM 1454 C CA . VAL A 1 189 ? -5.742 -1.260 -4.670 1.00 93.44 189 VAL A CA 1
ATOM 1455 C C . VAL A 1 189 ? -6.048 -1.537 -3.200 1.00 93.44 189 VAL A C 1
ATOM 1457 O O . VAL A 1 189 ? -7.118 -2.048 -2.878 1.00 93.44 189 VAL A O 1
ATOM 1460 N N . THR A 1 190 ? -5.154 -1.135 -2.294 1.00 94.31 190 THR A N 1
ATOM 1461 C CA . THR A 1 190 ? -5.369 -1.277 -0.846 1.00 94.31 190 THR A CA 1
ATOM 1462 C C . THR A 1 190 ? -6.591 -0.485 -0.383 1.00 94.31 190 THR A C 1
ATOM 1464 O O . THR A 1 190 ? -7.431 -1.010 0.344 1.00 94.31 190 THR A O 1
ATOM 1467 N N . THR A 1 191 ? -6.728 0.761 -0.839 1.00 92.56 191 THR A N 1
ATOM 1468 C CA . THR A 1 191 ? -7.874 1.628 -0.522 1.00 92.56 191 THR A CA 1
ATOM 1469 C C . THR A 1 191 ? -9.183 1.012 -1.008 1.00 92.56 191 THR A C 1
ATOM 1471 O O . THR A 1 191 ? -10.134 0.890 -0.237 1.00 92.56 191 THR A O 1
ATOM 1474 N N . ALA A 1 192 ? -9.219 0.568 -2.266 1.00 91.81 192 ALA A N 1
ATOM 1475 C CA . ALA A 1 192 ? -10.382 -0.079 -2.862 1.00 91.81 192 ALA A CA 1
ATOM 1476 C C . ALA A 1 192 ? -10.764 -1.359 -2.106 1.00 91.81 192 ALA A C 1
ATOM 1478 O O . ALA A 1 192 ? -11.936 -1.552 -1.789 1.00 91.81 192 ALA A O 1
ATOM 1479 N N . HIS A 1 193 ? -9.784 -2.191 -1.744 1.00 92.31 193 HIS A N 1
ATOM 1480 C CA . HIS A 1 193 ? -10.013 -3.405 -0.962 1.00 92.31 193 HIS A CA 1
ATOM 1481 C C . HIS A 1 193 ? -10.606 -3.105 0.421 1.00 92.31 193 HIS A C 1
ATOM 1483 O O . HIS A 1 193 ? -11.561 -3.755 0.844 1.00 92.31 193 HIS A O 1
ATOM 1489 N N . VAL A 1 194 ? -10.076 -2.100 1.126 1.00 92.19 194 VAL A N 1
ATOM 1490 C CA . VAL A 1 194 ? -10.598 -1.688 2.436 1.00 92.19 194 VAL A CA 1
ATOM 1491 C C . VAL A 1 194 ? -12.042 -1.205 2.327 1.00 92.19 194 VAL A C 1
ATOM 1493 O O . VAL A 1 194 ? -12.879 -1.628 3.123 1.00 92.19 194 VAL A O 1
ATOM 1496 N N . ILE A 1 195 ? -12.349 -0.365 1.335 1.00 88.56 195 ILE A N 1
ATOM 1497 C CA . ILE A 1 195 ? -13.712 0.119 1.087 1.00 88.56 195 ILE A CA 1
ATOM 1498 C C . ILE A 1 195 ? -14.637 -1.062 0.776 1.00 88.56 195 ILE A C 1
ATOM 1500 O O . ILE A 1 195 ? -15.663 -1.207 1.432 1.00 88.56 195 ILE A O 1
ATOM 1504 N N . ALA A 1 196 ? -14.250 -1.949 -0.143 1.00 87.25 196 ALA A N 1
ATOM 1505 C CA . ALA A 1 196 ? -15.046 -3.120 -0.513 1.00 87.25 196 ALA A CA 1
ATOM 1506 C C . ALA A 1 196 ? -15.307 -4.065 0.671 1.00 87.25 196 ALA A C 1
ATOM 1508 O O . ALA A 1 196 ? -16.372 -4.663 0.766 1.00 87.25 196 ALA A O 1
ATOM 1509 N N . LYS A 1 197 ? -14.356 -4.187 1.604 1.00 86.88 197 LYS A N 1
ATOM 1510 C CA . LYS A 1 197 ? -14.529 -4.997 2.816 1.00 86.88 197 LYS A CA 1
ATOM 1511 C C . LYS A 1 197 ? -15.429 -4.325 3.853 1.00 86.88 197 LYS A C 1
ATOM 1513 O O . LYS A 1 197 ? -16.107 -5.008 4.617 1.00 86.88 197 LYS A O 1
ATOM 1518 N N . GLN A 1 198 ? -15.385 -2.997 3.946 1.00 83.62 198 GLN A N 1
ATOM 1519 C CA . GLN A 1 198 ? -16.175 -2.252 4.925 1.00 83.62 198 GLN A CA 1
ATOM 1520 C C . GLN A 1 198 ? -17.615 -2.071 4.463 1.00 83.62 198 GLN A C 1
ATOM 1522 O O . GLN A 1 198 ? -18.528 -2.197 5.274 1.00 83.62 198 GLN A O 1
ATOM 1527 N N . PHE A 1 199 ? -17.848 -1.799 3.185 1.00 79.62 199 PHE A N 1
ATOM 1528 C CA . PHE A 1 199 ? -19.180 -1.568 2.642 1.00 79.62 199 PHE A CA 1
ATOM 1529 C C . PHE A 1 199 ? -19.648 -2.809 1.893 1.00 79.62 199 PHE A C 1
ATOM 1531 O O . PHE A 1 199 ? -18.999 -3.251 0.954 1.00 79.62 199 PHE A O 1
ATOM 1538 N N . GLU A 1 200 ? -20.787 -3.365 2.311 1.00 64.19 200 GLU A N 1
ATOM 1539 C CA . GLU A 1 200 ? -21.453 -4.407 1.532 1.00 64.19 200 GLU A CA 1
ATOM 1540 C C . GLU A 1 200 ? -21.752 -3.829 0.148 1.00 64.19 200 GLU A C 1
ATOM 1542 O O . GLU A 1 200 ? -22.436 -2.810 0.024 1.00 64.19 200 GLU A O 1
ATOM 1547 N N . SER A 1 201 ? -21.173 -4.440 -0.883 1.00 52.44 201 SER A N 1
ATOM 1548 C CA . SER A 1 201 ? -21.477 -4.068 -2.255 1.00 52.44 201 SER A CA 1
ATOM 1549 C C . SER A 1 201 ? -22.902 -4.515 -2.593 1.00 52.44 201 SER A C 1
ATOM 1551 O O . SER A 1 201 ? -23.407 -5.510 -2.061 1.00 52.44 201 SER A O 1
ATOM 1553 N N . LEU A 1 202 ? -23.555 -3.792 -3.502 1.00 40.34 202 LEU A N 1
ATOM 1554 C CA . LEU A 1 202 ? -24.769 -4.258 -4.165 1.00 40.34 202 LEU A CA 1
ATOM 1555 C C . LEU A 1 202 ? -24.421 -5.503 -5.006 1.00 40.34 202 LEU A C 1
ATOM 1557 O O . LEU A 1 202 ? -24.106 -5.397 -6.184 1.00 40.34 202 LEU A O 1
ATOM 1561 N N . GLY A 1 203 ? -24.448 -6.685 -4.386 1.00 42.88 203 GLY A N 1
ATOM 1562 C CA . GLY A 1 203 ? -24.512 -7.972 -5.085 1.00 42.88 203 GLY A CA 1
ATOM 1563 C C . GLY A 1 203 ? -23.211 -8.749 -5.308 1.00 42.88 203 GLY A C 1
ATOM 1564 O O . GLY A 1 203 ? -23.291 -9.838 -5.866 1.00 42.88 203 GLY A O 1
ATOM 1565 N N . ILE A 1 204 ? -22.037 -8.293 -4.854 1.00 42.50 204 ILE A N 1
ATOM 1566 C CA . ILE A 1 204 ? -20.792 -9.079 -4.962 1.00 42.50 204 ILE A CA 1
ATOM 1567 C C . ILE A 1 204 ? -20.239 -9.348 -3.562 1.00 42.50 204 ILE A C 1
ATOM 1569 O O . ILE A 1 204 ? -19.600 -8.494 -2.943 1.00 42.50 204 ILE A O 1
ATOM 1573 N N . LYS A 1 205 ? -20.512 -10.556 -3.057 1.00 36.53 205 LYS A N 1
ATOM 1574 C CA . LYS A 1 205 ? -19.811 -11.119 -1.900 1.00 36.53 205 LYS A CA 1
ATOM 1575 C C . LYS A 1 205 ? -18.457 -11.631 -2.395 1.00 36.53 205 LYS A C 1
ATOM 1577 O O . LYS A 1 205 ? -18.432 -12.540 -3.220 1.00 36.53 205 LYS A O 1
ATOM 1582 N N . ILE A 1 206 ? -17.374 -11.013 -1.928 1.00 37.84 206 ILE A N 1
ATOM 1583 C CA . ILE A 1 206 ? -16.001 -11.516 -2.088 1.00 37.84 206 ILE A CA 1
ATOM 1584 C C . ILE A 1 206 ? -15.677 -12.397 -0.885 1.00 37.84 206 ILE A C 1
ATOM 1586 O O . ILE A 1 206 ? -16.012 -11.967 0.244 1.00 37.84 206 ILE A O 1
#

Radius of gyration: 20.16 Å; chains: 1; bounding box: 49×53×52 Å

Sequence (206 aa):
MINYLNRILFTTLFLITCSGFAQKKVKDTTKTWDLVKYDFNASLRGVGNAFTQPLRWKKKDALTFAGIAAGSAILYSFDEQSADFFTQQAEDVPIGIREFGRYLGNPQNNYAISAGIYGIGLLTKNEKMRKTGVLLVASGFTVGLISSMAKTAIGRARPGTEFGKDVFKPFSKEGAFHSMPSGHAALVVTTAHVIAKQFESLGIKI

pLDDT: mean 85.23, std 16.62, range [36.53, 98.12]

Secondary structure (DSSP, 8-state):
-HHHHHHHHHHHHHHHHHHS------B--S-HHHHHHHHHHHHHHHHHHHHHGGGG--HHHHHHHHHHHHHHHHHHTTHHHHHHHHHHTTTTS-HHHHHHHHHHHSHHHHHHHHHHHHHHHHHTTBHHHHHHHHHHHHHHHHHHHHHHHHHHHH-BPPTTSTT-TT-B-TT---GGG--SS-HHHHHHHHHHHHHHHHSPPSS---

Foldseek 3Di:
DVVVVVVVVVVVVVVVVVVPPPDDDPQDPDDLVVVVVVLVVVLVVLLVCLVCVVVVDDPVRVVVVVVVVVVVVVVLVCVVVVVVVCVVCVVVPPPVVVVVLVQCLPLVSVLVVLVVQLVVCSVVSPPLSNVLSSQLNSQLVSLLVVLQQVLQQFQFADPVDPPDGPDHDHNDPDPRRRPPPRSSVSSNVSNVVSCCVSDPDPPDDD